Protein AF-A0A7J2NLD6-F1 (afdb_monomer)

Nearest PDB structures (foldseek):
  7pub-assembly1_CI  TM=1.940E-01  e=3.663E+00  Trypanosoma brucei brucei

Sequence (187 aa):
MKKDMKFKFEDDEINGGPITCLGLEFENDEARHAHFIEELRKKLQDPEFRKIEGFPIGSLDAILNLSDPPYYTACPNPWIADFIAEWEAQKPEQPEGYHYHREPFATDVSEGKNDPIYNAHSYHTKVPHKAIMRYILHYTEPGDIVFDGFCGTGMTGVAAQMCGDRKTVESLGYRVESDGTILQEEI

Secondary structure (DSSP, 8-state):
-----------S----S-EEETTEEESSHHHHHHHHHHHHHHHTT-TTGGGSTT--SS-HHHHHHH-BTTTB-SSS-TTHHHHHHHHHHHSPPPPTT---------S-----S--HHHHTS--TTPPPHHHHHHHHHHH--TTPPP--TT-TTTHHHHHHHHTT-HHHHHHTT-EE-TTS-EEPP--

Mean predicted aligned error: 7.3 Å

Foldseek 3Di:
DPDLPDPDDPDPPQPCDWDADLNDIDSGLVRVQVVQLVVLLVCVVDPVSCPPPPADPDDSVVQSSPARPQVGTPGPRPCPVSVVVVLVVVDPDDPPPDDDDADPPPDDQDDDCPDPVSVVDDDPPDDALLSLLVVCVGRHDPSDDDDDPPCPVVSNVVNVVLNQPPVSLVVSVWDADPVRDTHDDPD

Solvent-accessible surface area (backbone atoms only — not comparable to full-atom values): 12144 Å² total; per-residue (Å²): 132,88,76,81,81,72,84,74,72,81,75,75,73,75,61,78,44,70,43,75,56,97,92,41,81,28,67,18,64,69,56,43,37,55,50,35,47,51,53,48,53,56,51,70,68,40,69,71,67,63,65,46,87,84,50,62,96,68,55,72,67,57,37,55,76,64,32,53,38,75,87,36,52,61,44,80,56,91,45,56,67,57,54,50,52,55,40,62,69,65,34,74,87,70,63,91,88,70,71,95,82,72,78,81,87,84,70,90,81,84,72,74,82,77,46,69,78,55,60,73,56,90,57,98,85,70,64,48,32,74,53,50,29,58,52,49,70,62,78,49,59,88,61,64,87,85,88,66,96,77,46,86,88,43,35,63,60,53,14,59,58,44,67,73,34,65,70,60,42,41,72,74,65,35,47,66,49,96,88,65,54,74,43,77,69,87,128

Structure (mmCIF, N/CA/C/O backbone):
data_AF-A0A7J2NLD6-F1
#
_entry.id   AF-A0A7J2NLD6-F1
#
loop_
_atom_site.group_PDB
_atom_site.id
_atom_site.type_symbol
_atom_site.label_atom_id
_atom_site.label_alt_id
_atom_site.label_comp_id
_atom_site.label_asym_id
_atom_site.label_entity_id
_atom_site.label_seq_id
_atom_site.pdbx_PDB_ins_code
_atom_site.Ca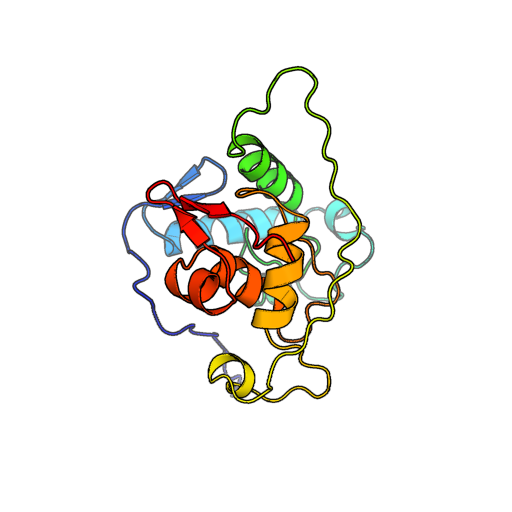rtn_x
_atom_site.Cartn_y
_atom_site.Cartn_z
_atom_site.occupancy
_atom_site.B_iso_or_equiv
_atom_site.auth_seq_id
_atom_site.auth_comp_id
_atom_site.auth_asym_id
_atom_site.auth_atom_id
_atom_site.pdbx_PDB_model_num
ATOM 1 N N . MET A 1 1 ? -1.497 -24.453 -26.542 1.00 34.47 1 MET A N 1
ATOM 2 C CA . MET A 1 1 ? -2.212 -23.159 -26.546 1.00 34.47 1 MET A CA 1
ATOM 3 C C . MET A 1 1 ? -1.770 -22.414 -25.297 1.00 34.47 1 MET A C 1
ATOM 5 O O . MET A 1 1 ? -2.097 -22.870 -24.209 1.00 34.47 1 MET A O 1
ATOM 9 N N . LYS A 1 2 ? -0.923 -21.383 -25.419 1.00 29.42 2 LYS A N 1
ATOM 10 C CA . LYS A 1 2 ? -0.575 -20.536 -24.269 1.00 29.42 2 LYS A CA 1
ATOM 11 C C . LYS A 1 2 ? -1.837 -19.747 -23.928 1.00 29.42 2 LYS A C 1
ATOM 13 O O . LYS A 1 2 ? -2.345 -19.024 -24.775 1.00 29.42 2 LYS A O 1
ATOM 18 N N . LYS A 1 3 ? -2.413 -20.008 -22.758 1.00 27.95 3 LYS A N 1
ATOM 19 C CA . LYS A 1 3 ? -3.523 -19.219 -22.235 1.00 27.95 3 LYS A CA 1
ATOM 20 C C . LYS A 1 3 ? -2.864 -17.963 -21.675 1.00 27.95 3 LYS A C 1
ATOM 22 O O . LYS A 1 3 ? -2.194 -18.057 -20.650 1.00 27.95 3 LYS A O 1
ATOM 27 N N . ASP A 1 4 ? -2.962 -16.848 -22.390 1.00 29.58 4 ASP A N 1
ATOM 28 C CA . ASP A 1 4 ? -2.598 -15.545 -21.839 1.00 29.58 4 ASP A CA 1
ATOM 29 C C . ASP A 1 4 ? -3.524 -15.302 -20.648 1.00 29.58 4 ASP A C 1
ATOM 31 O O . ASP A 1 4 ? -4.716 -15.032 -20.802 1.00 29.58 4 ASP A O 1
ATOM 35 N N . MET A 1 5 ? -2.999 -15.521 -19.445 1.00 27.47 5 MET A N 1
ATOM 36 C CA . MET A 1 5 ? -3.716 -15.287 -18.203 1.00 27.47 5 MET A CA 1
ATOM 37 C C . MET A 1 5 ? -3.675 -13.786 -17.937 1.00 27.47 5 MET A C 1
ATOM 39 O O . MET A 1 5 ? -2.883 -13.302 -17.140 1.00 27.47 5 MET A O 1
ATOM 43 N N . LYS A 1 6 ? -4.501 -13.038 -18.673 1.00 30.56 6 LYS A N 1
ATOM 44 C CA . LYS A 1 6 ? -4.849 -11.673 -18.290 1.00 30.56 6 LYS A CA 1
ATOM 45 C C . LYS A 1 6 ? -5.737 -11.786 -17.059 1.00 30.56 6 LYS A C 1
ATOM 47 O O . LYS A 1 6 ? -6.873 -12.247 -17.170 1.00 30.56 6 LYS A O 1
ATOM 52 N N . PHE A 1 7 ? -5.208 -11.422 -15.897 1.00 28.86 7 PHE A N 1
ATOM 53 C CA . PHE A 1 7 ? -6.041 -11.121 -14.742 1.00 28.86 7 PHE A CA 1
ATOM 54 C C . PHE A 1 7 ? -6.888 -9.907 -15.126 1.00 28.86 7 PHE A C 1
ATOM 56 O O . PHE A 1 7 ? -6.385 -8.795 -15.217 1.00 28.86 7 PHE A O 1
ATOM 63 N N . LYS A 1 8 ? -8.153 -10.150 -15.468 1.00 25.47 8 LYS A N 1
ATOM 64 C CA . LYS A 1 8 ? -9.171 -9.108 -15.463 1.00 25.47 8 LYS A CA 1
ATOM 65 C C . LYS A 1 8 ? -9.724 -9.096 -14.050 1.00 25.47 8 LYS A C 1
ATOM 67 O O . LYS A 1 8 ? -10.427 -10.034 -13.677 1.00 25.47 8 LYS A O 1
ATOM 72 N N . PHE A 1 9 ? -9.331 -8.106 -13.260 1.00 36.66 9 PHE A N 1
ATOM 73 C CA . PHE A 1 9 ? -10.130 -7.729 -12.103 1.00 36.66 9 PHE A CA 1
ATOM 74 C C . PHE A 1 9 ? -11.500 -7.313 -12.653 1.00 36.66 9 PHE A C 1
ATOM 76 O O . PHE A 1 9 ? -11.556 -6.683 -13.709 1.00 36.66 9 PHE A O 1
ATOM 83 N N . GLU A 1 10 ? -12.589 -7.800 -12.056 1.00 33.97 10 GLU A N 1
ATOM 84 C CA . GLU A 1 10 ? -13.928 -7.364 -12.456 1.00 33.97 10 GLU A CA 1
ATOM 85 C C . GLU A 1 10 ? -13.975 -5.839 -12.338 1.00 33.97 10 GLU A C 1
ATOM 87 O O . GLU A 1 10 ? -13.570 -5.289 -11.317 1.00 33.97 10 GLU A O 1
ATOM 92 N N . ASP A 1 11 ? -14.370 -5.196 -13.437 1.00 37.19 11 ASP A N 1
ATOM 93 C CA . ASP A 1 11 ? -14.417 -3.751 -13.614 1.00 37.19 11 ASP A CA 1
ATOM 94 C C . ASP A 1 11 ? -15.372 -3.123 -12.578 1.00 37.19 11 ASP A C 1
ATOM 96 O O . ASP A 1 11 ? -16.558 -2.931 -12.850 1.00 37.19 11 ASP A O 1
ATOM 100 N N . ASP A 1 12 ? -14.866 -2.768 -11.396 1.00 38.78 12 ASP A N 1
ATOM 101 C CA . ASP A 1 12 ? -15.351 -1.574 -10.705 1.00 38.78 12 ASP A CA 1
ATOM 102 C C . ASP A 1 12 ? -14.963 -0.421 -11.626 1.00 38.78 12 ASP A C 1
ATOM 104 O O . ASP A 1 12 ? -13.789 -0.067 -11.652 1.00 38.78 12 ASP A O 1
ATOM 108 N N . GLU A 1 13 ? -15.904 0.028 -12.472 1.00 40.88 13 GLU A N 1
ATOM 109 C CA . GLU A 1 13 ? -15.781 1.126 -13.444 1.00 40.88 13 GLU A CA 1
ATOM 110 C C . GLU A 1 13 ? -14.363 1.710 -13.498 1.00 40.88 13 GLU A C 1
ATOM 112 O O . GLU A 1 13 ? -14.048 2.652 -12.763 1.00 40.88 13 GLU A O 1
ATOM 117 N N . ILE A 1 14 ? -13.488 1.149 -14.351 1.00 50.47 14 ILE A N 1
ATOM 118 C CA . ILE A 1 14 ? -12.279 1.867 -14.758 1.00 50.47 14 ILE A CA 1
ATOM 119 C C . ILE A 1 14 ? -12.827 3.138 -15.384 1.00 50.47 14 ILE A C 1
ATOM 121 O O . ILE A 1 14 ? -13.329 3.129 -16.510 1.00 50.47 14 ILE A O 1
ATOM 125 N N . ASN A 1 15 ? -12.850 4.206 -14.594 1.00 52.91 15 ASN A N 1
ATOM 126 C CA . ASN A 1 15 ? -13.250 5.514 -15.040 1.00 52.91 15 ASN A CA 1
ATOM 127 C C . ASN A 1 15 ? -12.344 5.809 -16.230 1.00 52.91 15 ASN A C 1
ATOM 129 O O . ASN A 1 15 ? -11.178 6.139 -16.048 1.00 52.91 15 ASN A 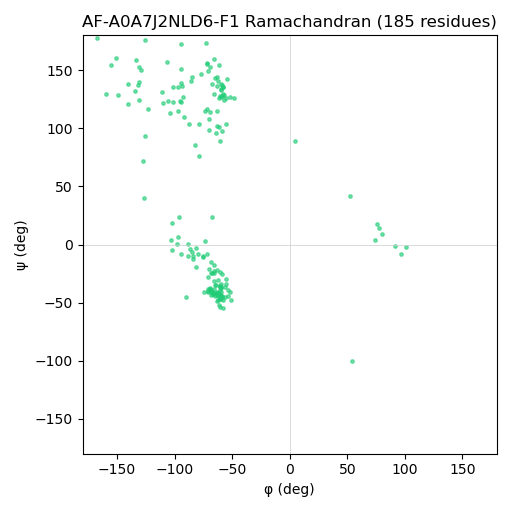O 1
ATOM 133 N N . GLY A 1 16 ? -12.866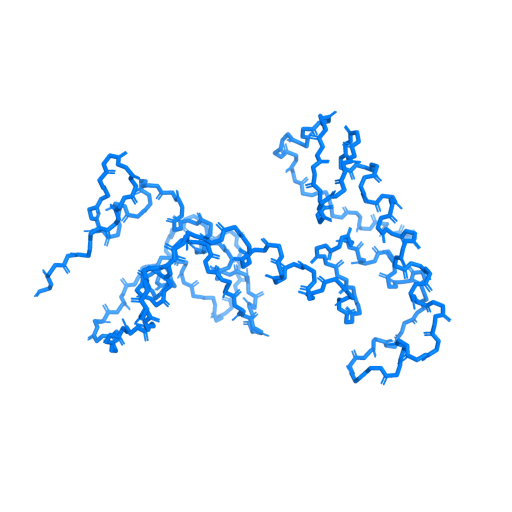 5.700 -17.455 1.00 66.19 16 GLY A N 1
ATOM 134 C CA . GLY A 1 16 ? -12.180 6.128 -18.679 1.00 66.19 16 GLY A CA 1
ATOM 135 C C . GLY A 1 16 ? -12.011 7.650 -18.742 1.00 66.19 16 GLY A C 1
ATOM 136 O O . GLY A 1 16 ? -11.973 8.228 -19.824 1.00 66.19 16 GLY A O 1
ATOM 137 N N . GLY A 1 17 ? -12.025 8.300 -17.581 1.00 84.62 17 GLY A N 1
ATOM 138 C CA . GLY A 1 17 ? -11.769 9.702 -17.383 1.00 84.62 17 GLY A CA 1
ATOM 139 C C . GLY A 1 17 ? -10.306 9.938 -17.019 1.00 84.62 17 GLY A C 1
ATOM 140 O O . GLY A 1 17 ? -9.547 8.995 -16.784 1.00 84.62 17 GLY A O 1
ATOM 141 N N . PRO A 1 18 ? -9.920 11.216 -16.963 1.00 94.00 18 PRO A N 1
ATOM 142 C CA . PRO A 1 18 ? -8.552 11.602 -16.694 1.00 94.00 18 PRO A CA 1
ATOM 143 C C . PRO A 1 18 ? -8.113 11.142 -15.306 1.00 94.00 18 PRO A C 1
ATOM 145 O O . PRO A 1 18 ? -8.876 11.227 -14.341 1.00 94.00 18 PRO A O 1
ATOM 148 N N . ILE A 1 19 ? -6.866 10.693 -15.214 1.00 94.56 19 ILE A N 1
ATOM 149 C CA . ILE A 1 19 ? -6.251 10.262 -13.960 1.00 94.56 19 ILE A CA 1
ATOM 150 C C . ILE A 1 19 ? -4.906 10.948 -13.754 1.00 94.56 19 ILE A C 1
ATOM 152 O O . ILE A 1 19 ? -4.185 11.234 -14.711 1.00 94.56 19 ILE A O 1
ATOM 156 N N . THR A 1 20 ? -4.550 11.158 -12.492 1.00 93.81 20 THR A N 1
ATOM 157 C CA . THR A 1 20 ? -3.235 11.658 -12.090 1.00 93.81 20 THR A CA 1
ATOM 158 C C . THR A 1 20 ? -2.477 10.540 -11.385 1.00 93.81 20 THR A C 1
ATOM 160 O O . THR A 1 20 ? -3.021 9.881 -10.503 1.00 93.81 20 THR A O 1
ATOM 163 N N . CYS A 1 21 ? -1.225 10.307 -11.774 1.00 93.94 21 CYS A N 1
ATOM 164 C CA . CYS A 1 21 ? -0.364 9.292 -11.173 1.00 93.94 21 CYS A CA 1
ATOM 165 C C . CYS A 1 21 ? 1.060 9.841 -11.043 1.00 93.94 21 CYS A C 1
ATOM 167 O O . CYS A 1 21 ? 1.652 10.225 -12.054 1.00 93.94 21 CYS A O 1
ATOM 169 N N . LEU A 1 22 ? 1.599 9.896 -9.817 1.00 92.50 22 LEU A N 1
ATOM 170 C CA . LEU A 1 22 ? 2.929 10.450 -9.522 1.00 92.50 22 LEU A CA 1
ATOM 171 C C . LEU A 1 22 ? 3.116 11.871 -10.099 1.00 92.50 22 LEU A C 1
ATOM 173 O O . LEU A 1 22 ? 4.146 12.193 -10.692 1.00 92.50 22 LEU A O 1
ATOM 177 N N . GLY A 1 23 ? 2.081 12.715 -9.987 1.00 91.75 23 GLY A N 1
ATOM 178 C CA . GLY A 1 23 ? 2.071 14.091 -10.506 1.00 91.75 23 GLY A CA 1
ATOM 179 C C . GLY A 1 23 ? 1.941 14.240 -1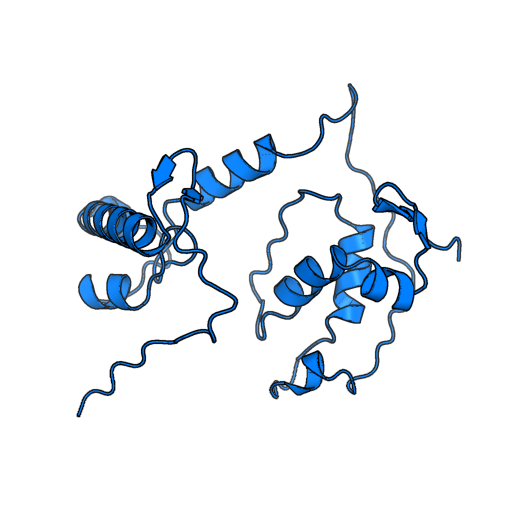2.031 1.00 91.75 23 GLY A C 1
ATOM 180 O O . GLY A 1 23 ? 1.994 15.363 -12.532 1.00 91.75 23 GLY A O 1
ATOM 181 N N . LEU A 1 24 ? 1.763 13.144 -12.776 1.00 94.75 24 LEU A N 1
ATOM 182 C CA . LEU A 1 24 ? 1.526 13.151 -14.222 1.00 94.75 24 LEU A CA 1
ATOM 183 C C . LEU A 1 24 ? 0.041 12.941 -14.528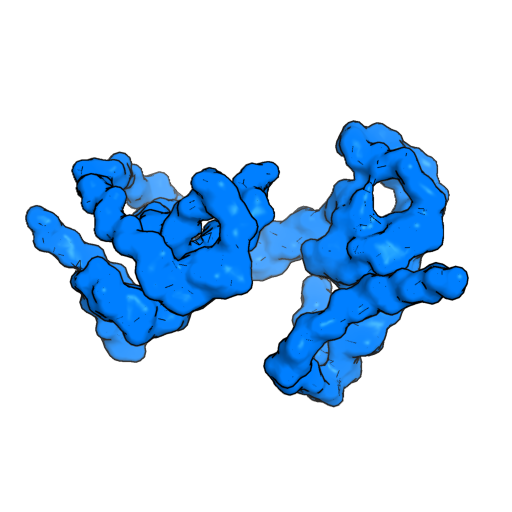 1.00 94.75 24 LEU A C 1
ATOM 185 O O . LEU A 1 24 ? -0.588 12.059 -13.949 1.00 94.75 24 LEU A O 1
ATOM 189 N N . GLU A 1 25 ? -0.504 13.722 -15.457 1.00 96.75 25 GLU A N 1
ATOM 190 C CA . GLU A 1 25 ? -1.891 13.598 -15.919 1.00 96.75 25 GLU A CA 1
ATOM 191 C C . GLU A 1 25 ? -1.979 12.708 -17.166 1.00 96.75 25 GLU A C 1
ATOM 193 O O . GLU A 1 25 ? -1.192 12.844 -18.107 1.00 96.75 25 GLU A O 1
ATOM 198 N N . PHE A 1 26 ? -2.970 11.820 -17.190 1.00 96.75 26 PHE A N 1
ATOM 199 C CA . PHE A 1 26 ? -3.256 10.901 -18.289 1.00 96.75 26 PHE A CA 1
ATOM 200 C C . PHE A 1 26 ? -4.734 10.956 -18.661 1.00 96.75 26 PHE A C 1
ATOM 202 O O . PHE A 1 26 ? -5.585 11.226 -17.819 1.00 96.75 26 PHE A O 1
ATOM 209 N N . GLU A 1 27 ? -5.050 10.652 -19.920 1.00 96.00 27 GLU A N 1
ATOM 210 C CA . GLU A 1 27 ? -6.435 10.623 -20.410 1.00 96.00 27 GLU A CA 1
ATOM 211 C C . GLU A 1 27 ? -7.280 9.519 -19.752 1.00 96.00 27 GLU A C 1
ATOM 213 O O . GLU A 1 27 ? -8.488 9.690 -19.614 1.00 96.00 27 GLU A O 1
ATOM 218 N N . ASN A 1 28 ? -6.651 8.396 -19.389 1.00 94.31 28 ASN A N 1
ATOM 219 C CA . ASN A 1 28 ? -7.253 7.213 -18.769 1.00 94.31 28 ASN A CA 1
ATOM 220 C C . ASN A 1 28 ? -6.162 6.274 -18.216 1.00 94.31 28 ASN A C 1
ATOM 222 O O . ASN A 1 28 ? -4.958 6.522 -18.376 1.00 94.31 28 ASN A O 1
ATOM 226 N N . ASP A 1 29 ? -6.592 5.179 -17.583 1.00 91.50 29 ASP A N 1
ATOM 227 C CA . ASP A 1 29 ? -5.692 4.169 -17.024 1.00 91.50 29 ASP A CA 1
ATOM 228 C C . ASP A 1 29 ? -4.860 3.448 -18.088 1.00 91.50 29 ASP A C 1
ATOM 230 O O . ASP A 1 29 ? -3.678 3.187 -17.868 1.00 91.50 29 ASP A O 1
ATOM 234 N N . GLU A 1 30 ? -5.406 3.209 -19.283 1.00 94.38 30 GLU A N 1
ATOM 235 C CA . GLU A 1 30 ? -4.651 2.579 -20.365 1.00 94.38 30 GLU A CA 1
ATOM 236 C C . GLU A 1 30 ? -3.463 3.439 -20.817 1.00 94.38 30 GLU A C 1
ATOM 238 O O . GLU A 1 30 ? -2.373 2.910 -21.061 1.00 94.38 30 GLU A O 1
ATOM 243 N N . ALA A 1 31 ? -3.650 4.760 -20.909 1.00 96.19 31 ALA A N 1
ATOM 244 C CA . ALA A 1 31 ? -2.601 5.713 -21.258 1.00 96.19 31 ALA A CA 1
ATOM 245 C C . ALA A 1 31 ? -1.520 5.789 -20.170 1.00 96.19 31 ALA A C 1
ATOM 247 O O . ALA A 1 31 ? -0.326 5.756 -20.490 1.00 96.19 31 ALA A O 1
ATOM 248 N N . ARG A 1 32 ? -1.923 5.815 -18.891 1.00 96.25 32 ARG A N 1
ATOM 249 C CA . ARG A 1 32 ? -1.005 5.709 -17.744 1.00 96.25 32 ARG A CA 1
ATOM 250 C C . ARG A 1 32 ? -0.202 4.414 -17.817 1.00 96.25 32 ARG A C 1
ATOM 252 O O . ARG A 1 32 ? 1.027 4.449 -17.802 1.00 96.25 32 ARG A O 1
ATOM 259 N N . HIS A 1 33 ? -0.873 3.272 -17.929 1.00 95.12 33 HIS A N 1
ATOM 260 C CA . HIS A 1 33 ? -0.224 1.966 -17.964 1.00 95.12 33 HIS A CA 1
ATOM 261 C C . HIS A 1 33 ? 0.765 1.858 -19.136 1.00 95.12 33 HIS A C 1
ATOM 263 O O . HIS A 1 33 ? 1.909 1.443 -18.947 1.00 95.12 33 HIS A O 1
ATOM 269 N N . ALA A 1 34 ? 0.380 2.301 -20.339 1.00 96.81 34 ALA A N 1
ATOM 270 C CA . ALA A 1 34 ? 1.268 2.312 -21.502 1.00 96.81 34 ALA A CA 1
ATOM 271 C C . ALA A 1 34 ? 2.527 3.170 -21.276 1.00 96.81 34 ALA A C 1
ATOM 273 O O . ALA A 1 34 ? 3.627 2.749 -21.642 1.00 96.81 34 ALA A O 1
ATOM 274 N N . HIS A 1 35 ? 2.379 4.339 -20.644 1.00 97.62 35 HIS A N 1
ATOM 275 C CA . HIS A 1 35 ? 3.501 5.205 -20.283 1.00 97.62 35 HIS A CA 1
ATOM 276 C C . HIS A 1 35 ? 4.472 4.503 -19.323 1.00 97.62 35 HIS A C 1
ATOM 278 O O . HIS A 1 35 ? 5.664 4.386 -19.619 1.00 97.62 35 HIS A O 1
ATOM 284 N N . PHE A 1 36 ? 3.971 3.981 -18.201 1.00 97.75 36 PHE A N 1
ATOM 285 C CA . PHE A 1 36 ? 4.819 3.371 -17.176 1.00 97.75 36 PHE A CA 1
ATOM 286 C C . PHE A 1 36 ? 5.429 2.031 -17.604 1.00 97.75 36 PHE A C 1
ATOM 288 O O . PHE A 1 36 ? 6.536 1.703 -17.174 1.00 97.75 36 PHE A O 1
ATOM 295 N N . ILE A 1 37 ? 4.777 1.275 -18.492 1.00 97.81 37 ILE A N 1
ATOM 296 C CA . ILE A 1 37 ? 5.374 0.083 -19.112 1.00 97.81 37 ILE A CA 1
ATOM 297 C C . ILE A 1 37 ? 6.592 0.454 -19.960 1.00 97.81 37 ILE A C 1
ATOM 299 O O . ILE A 1 37 ? 7.608 -0.245 -19.916 1.00 97.81 37 ILE A O 1
ATOM 303 N N . GLU A 1 38 ? 6.524 1.546 -20.721 1.00 97.94 38 GLU A N 1
ATOM 304 C CA . GLU A 1 38 ? 7.657 1.992 -21.531 1.00 97.94 38 GLU A CA 1
ATOM 305 C C . GLU A 1 38 ? 8.790 2.556 -20.662 1.00 97.94 38 GLU A C 1
ATOM 307 O O . GLU A 1 38 ? 9.962 2.253 -20.894 1.00 97.94 38 GLU A O 1
ATOM 312 N N . GLU A 1 39 ? 8.465 3.289 -19.596 1.00 97.81 39 GLU A N 1
ATOM 313 C CA . GLU A 1 39 ? 9.463 3.710 -18.608 1.00 97.81 39 GLU A CA 1
ATOM 314 C C . GLU A 1 39 ? 10.119 2.511 -17.903 1.00 97.81 39 GLU A C 1
ATOM 316 O O . GLU A 1 39 ? 11.346 2.471 -17.761 1.00 97.81 39 GLU A O 1
ATOM 321 N N . LEU A 1 40 ? 9.344 1.480 -17.540 1.00 97.44 40 LEU A N 1
ATOM 322 C CA . LEU A 1 40 ? 9.890 0.237 -16.991 1.00 97.44 40 LEU A CA 1
ATOM 323 C C . LEU A 1 40 ? 10.832 -0.428 -17.996 1.00 97.44 40 LEU A C 1
ATOM 325 O O . LEU A 1 40 ? 11.932 -0.836 -17.631 1.00 97.44 40 LEU A O 1
ATOM 329 N N . ARG A 1 41 ? 10.443 -0.501 -19.276 1.00 97.25 41 ARG A N 1
ATOM 330 C CA . ARG A 1 41 ? 11.277 -1.070 -20.345 1.00 97.25 41 ARG A CA 1
ATOM 331 C C . ARG A 1 41 ? 12.631 -0.370 -20.428 1.00 97.25 41 ARG A C 1
ATOM 333 O O . ARG A 1 41 ? 13.643 -1.065 -20.515 1.00 97.25 41 ARG A O 1
ATOM 340 N N . LYS A 1 42 ? 12.663 0.965 -20.373 1.00 96.62 42 LYS A N 1
ATOM 341 C CA . LYS A 1 42 ? 13.908 1.753 -20.374 1.00 96.62 42 LYS A CA 1
ATOM 342 C C . LYS A 1 42 ? 14.766 1.441 -19.151 1.00 96.62 42 LYS A C 1
ATOM 344 O O . LYS A 1 42 ? 15.943 1.128 -19.304 1.00 96.62 42 LYS A O 1
ATOM 349 N N . LYS A 1 43 ? 14.178 1.435 -17.949 1.00 95.31 43 LYS A N 1
ATOM 350 C CA . LYS A 1 43 ? 14.896 1.090 -16.707 1.00 95.31 43 LYS A CA 1
ATOM 351 C C . LYS A 1 43 ? 15.466 -0.331 -16.746 1.00 95.31 43 LYS A C 1
ATOM 353 O O . LYS A 1 43 ? 16.600 -0.553 -16.344 1.00 95.31 43 LYS A O 1
ATOM 358 N N . LEU A 1 44 ? 14.733 -1.291 -17.312 1.00 94.94 44 LEU A N 1
ATOM 359 C CA . LEU A 1 44 ? 15.189 -2.675 -17.474 1.00 94.94 44 LEU A CA 1
ATOM 360 C C . LEU A 1 44 ? 16.342 -2.844 -18.477 1.00 94.94 44 LEU A C 1
ATOM 362 O O . LEU A 1 44 ? 16.944 -3.923 -18.502 1.00 94.94 44 LEU A O 1
ATOM 366 N N . GLN A 1 45 ? 16.633 -1.853 -19.324 1.00 93.19 45 GLN A N 1
ATOM 367 C CA . GLN A 1 45 ? 17.803 -1.867 -20.212 1.00 93.19 45 GLN A CA 1
ATOM 368 C C . GLN A 1 45 ? 19.088 -1.441 -19.492 1.00 93.19 45 GLN A C 1
ATOM 370 O O . GLN A 1 45 ? 20.168 -1.789 -19.966 1.00 93.19 45 GLN A O 1
ATOM 375 N N . ASP A 1 46 ? 18.982 -0.749 -18.354 1.00 93.56 46 ASP A N 1
ATOM 376 C CA . ASP A 1 46 ? 20.125 -0.353 -17.535 1.00 93.56 46 ASP A CA 1
ATOM 377 C C . ASP A 1 46 ? 20.730 -1.579 -16.813 1.00 93.56 46 ASP A C 1
ATOM 379 O O . ASP A 1 46 ? 20.059 -2.213 -15.986 1.00 93.56 46 ASP A O 1
ATOM 383 N N . PRO A 1 47 ? 21.996 -1.948 -17.097 1.00 91.69 47 PRO A N 1
ATOM 384 C CA . PRO A 1 47 ? 22.662 -3.049 -16.413 1.00 91.69 47 PRO A CA 1
ATOM 385 C C . PRO A 1 47 ? 22.831 -2.824 -14.909 1.00 91.69 47 PRO A C 1
ATOM 387 O O . PRO A 1 47 ? 22.830 -3.808 -14.172 1.00 91.69 47 PRO A O 1
ATOM 390 N N . GLU A 1 48 ? 22.973 -1.579 -14.440 1.00 93.44 48 GLU A N 1
ATOM 391 C CA . GLU A 1 48 ? 23.116 -1.288 -13.007 1.00 93.44 48 GLU A CA 1
ATOM 392 C C . GLU A 1 48 ? 21.810 -1.557 -12.259 1.00 93.44 48 GLU A C 1
ATOM 394 O O . GLU A 1 48 ? 21.830 -2.153 -11.183 1.00 93.44 48 GLU A O 1
ATOM 399 N N . PHE A 1 49 ? 20.663 -1.237 -12.866 1.00 91.94 49 PHE A N 1
ATOM 400 C CA . PHE A 1 49 ? 19.352 -1.543 -12.291 1.00 91.94 49 PHE A CA 1
ATOM 401 C C . PHE A 1 49 ? 19.157 -3.051 -12.061 1.00 91.94 49 PHE A C 1
ATOM 403 O O . PHE A 1 49 ? 18.573 -3.471 -11.064 1.00 91.94 49 PHE A O 1
ATOM 410 N N . ARG A 1 50 ? 19.722 -3.893 -12.936 1.00 91.12 50 ARG A N 1
ATOM 411 C CA . ARG A 1 50 ? 19.664 -5.360 -12.805 1.00 91.12 50 ARG A CA 1
ATOM 412 C C . ARG A 1 50 ? 20.592 -5.940 -11.736 1.00 91.12 50 ARG A C 1
ATOM 414 O O . ARG A 1 50 ? 20.486 -7.129 -11.445 1.00 91.12 50 ARG A O 1
ATOM 421 N N . LYS A 1 51 ? 21.510 -5.146 -11.175 1.00 92.88 51 LYS A N 1
ATOM 422 C CA . LYS A 1 51 ? 22.434 -5.595 -10.117 1.00 92.88 51 LYS A CA 1
ATOM 423 C C . LYS A 1 51 ? 21.841 -5.504 -8.713 1.00 92.88 51 LYS A C 1
ATOM 425 O O . LYS A 1 51 ? 22.488 -5.952 -7.770 1.00 92.88 51 LYS A O 1
ATOM 430 N N . ILE A 1 52 ? 20.651 -4.923 -8.566 1.00 92.00 52 ILE A N 1
ATOM 431 C CA . ILE A 1 52 ? 19.955 -4.842 -7.280 1.00 92.00 52 ILE A CA 1
ATOM 432 C C . ILE A 1 52 ? 19.735 -6.263 -6.737 1.00 92.00 52 ILE A C 1
ATOM 434 O O . ILE A 1 52 ? 19.358 -7.175 -7.472 1.00 92.00 52 ILE A O 1
ATOM 438 N N . GLU A 1 53 ? 19.988 -6.469 -5.446 1.00 90.06 53 GLU A N 1
ATOM 439 C CA . GLU A 1 53 ? 19.761 -7.765 -4.807 1.00 90.06 53 GLU A CA 1
ATOM 440 C C . GLU A 1 53 ? 18.283 -8.177 -4.912 1.00 90.06 53 GLU A C 1
ATOM 442 O O . GLU A 1 53 ? 17.377 -7.358 -4.765 1.00 90.06 53 GLU A O 1
ATOM 447 N N . GLY A 1 54 ? 18.032 -9.457 -5.200 1.00 84.50 54 GLY A N 1
ATOM 448 C CA . GLY A 1 54 ? 16.673 -9.970 -5.393 1.00 84.50 54 GLY A CA 1
ATOM 449 C C . GLY A 1 54 ? 16.075 -9.688 -6.775 1.00 84.50 54 GLY A C 1
ATOM 450 O O . GLY A 1 54 ? 14.892 -9.958 -6.984 1.00 84.50 54 GLY A O 1
ATOM 451 N N . PHE A 1 55 ? 16.860 -9.187 -7.738 1.00 93.94 55 PHE A N 1
ATOM 452 C CA . PHE A 1 55 ? 16.390 -9.043 -9.116 1.00 93.94 55 PHE A CA 1
ATOM 453 C C . PHE A 1 55 ? 15.985 -10.4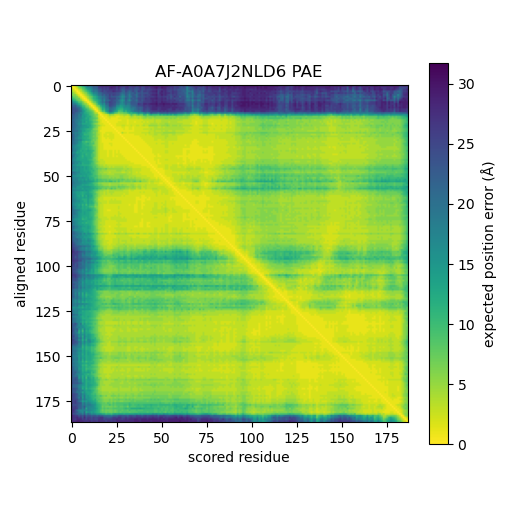06 -9.714 1.00 93.94 55 PHE A C 1
ATOM 455 O O . PHE A 1 55 ? 16.732 -11.383 -9.586 1.00 93.94 55 PHE A O 1
ATOM 462 N N . PRO A 1 56 ? 14.824 -10.511 -10.386 1.00 93.62 56 PRO A N 1
ATOM 463 C CA . PRO A 1 56 ? 14.340 -11.778 -10.924 1.00 93.62 56 PRO A CA 1
ATOM 464 C C . PRO A 1 56 ? 15.247 -12.334 -12.030 1.00 93.62 56 PRO A C 1
ATOM 466 O O . PRO A 1 56 ? 15.726 -11.610 -12.905 1.00 93.62 56 PRO A O 1
ATOM 469 N N . ILE A 1 57 ? 15.390 -13.662 -12.064 1.00 90.56 57 ILE A N 1
ATOM 470 C CA . ILE A 1 57 ? 15.988 -14.379 -13.197 1.00 90.56 57 ILE A CA 1
ATOM 471 C C . ILE A 1 57 ? 14.894 -14.571 -14.256 1.00 90.56 57 ILE A C 1
ATOM 473 O O . ILE A 1 57 ? 14.198 -15.585 -14.280 1.00 90.56 57 ILE A O 1
ATOM 477 N N . GLY A 1 58 ? 14.709 -13.572 -15.116 1.00 89.19 58 GLY A N 1
ATOM 478 C CA . GLY A 1 58 ? 13.666 -13.575 -16.142 1.00 89.19 58 GLY A CA 1
ATOM 479 C C . GLY A 1 58 ? 14.043 -12.764 -17.376 1.00 89.19 58 GLY A C 1
ATOM 480 O O . GLY A 1 58 ? 14.943 -11.925 -17.342 1.00 89.19 58 GLY A O 1
ATOM 481 N N . SER A 1 59 ? 13.359 -13.023 -18.494 1.00 93.50 59 SER A N 1
ATOM 482 C CA . SER A 1 59 ? 13.489 -12.167 -19.673 1.00 93.50 59 SER A CA 1
ATOM 483 C C . SER A 1 59 ? 12.807 -10.821 -19.429 1.00 93.50 59 SER A C 1
ATOM 485 O O . SER A 1 59 ? 11.865 -10.722 -18.642 1.00 93.50 59 SER A O 1
ATOM 487 N N . LEU A 1 60 ? 13.251 -9.792 -20.153 1.00 93.88 60 LEU A N 1
ATOM 488 C CA . LEU A 1 60 ? 12.630 -8.467 -20.111 1.00 93.88 60 LEU A CA 1
ATOM 489 C C . LEU A 1 60 ? 11.122 -8.547 -20.400 1.00 93.88 60 LEU A C 1
ATOM 491 O O . LEU A 1 60 ? 10.332 -7.986 -19.650 1.00 93.88 60 LEU A O 1
ATOM 495 N N . ASP A 1 61 ? 10.717 -9.315 -21.415 1.00 95.00 61 ASP A N 1
ATOM 496 C CA . ASP A 1 61 ? 9.299 -9.477 -21.757 1.00 95.00 61 ASP A CA 1
ATOM 497 C C . ASP A 1 61 ? 8.500 -10.179 -20.651 1.00 95.00 61 ASP A C 1
ATOM 499 O O . ASP A 1 61 ? 7.345 -9.837 -20.424 1.00 95.00 61 ASP A O 1
ATOM 503 N N . ALA A 1 62 ? 9.095 -11.140 -19.935 1.00 95.75 62 ALA A N 1
ATOM 504 C CA . ALA A 1 62 ? 8.425 -11.805 -18.818 1.00 95.75 62 ALA A CA 1
ATOM 505 C C . ALA A 1 62 ? 8.214 -10.854 -17.632 1.00 95.75 62 ALA A C 1
ATOM 507 O O . ALA A 1 62 ? 7.142 -10.872 -17.035 1.00 95.75 62 ALA A O 1
ATOM 508 N N . ILE A 1 63 ? 9.206 -10.008 -17.324 1.00 96.00 63 ILE A N 1
ATOM 509 C CA . ILE A 1 63 ? 9.086 -8.990 -16.271 1.00 96.00 63 ILE A CA 1
ATOM 510 C C . ILE A 1 63 ? 7.985 -7.993 -16.638 1.00 96.00 63 ILE A C 1
ATOM 512 O O . ILE A 1 63 ? 7.110 -7.735 -15.817 1.00 96.00 63 ILE A O 1
ATOM 516 N N . LEU A 1 64 ? 7.986 -7.474 -17.870 1.00 96.31 64 LEU A N 1
ATOM 517 C CA . LEU A 1 64 ? 6.972 -6.519 -18.326 1.00 96.31 64 LEU A CA 1
ATOM 518 C C . LEU A 1 64 ? 5.563 -7.123 -18.329 1.00 96.31 64 LEU A C 1
ATOM 520 O O . LEU A 1 64 ? 4.642 -6.487 -17.841 1.00 96.31 64 LEU A O 1
ATOM 524 N N . ASN A 1 65 ? 5.397 -8.356 -18.816 1.00 96.12 65 ASN A N 1
ATOM 525 C CA . ASN A 1 65 ? 4.087 -9.016 -18.882 1.00 96.12 65 ASN A CA 1
ATOM 526 C C . ASN A 1 65 ? 3.477 -9.324 -17.509 1.00 96.12 65 ASN A C 1
ATOM 528 O O . ASN A 1 65 ? 2.267 -9.512 -17.417 1.00 96.12 65 ASN A O 1
ATOM 532 N N . LEU A 1 66 ? 4.308 -9.455 -16.473 1.00 95.88 66 LEU A N 1
ATOM 533 C CA . LEU A 1 66 ? 3.860 -9.686 -15.103 1.00 95.88 66 LEU A CA 1
ATOM 534 C C . LEU A 1 66 ? 3.742 -8.389 -14.299 1.00 95.88 66 LEU A C 1
ATOM 536 O O . LEU A 1 66 ? 3.254 -8.451 -13.185 1.00 95.88 66 LEU A O 1
ATOM 540 N N . SER A 1 67 ? 4.196 -7.245 -14.811 1.00 95.69 67 SER A N 1
ATOM 541 C CA . SER A 1 67 ? 4.161 -5.974 -14.079 1.00 95.69 67 SER A CA 1
ATOM 542 C C . SER A 1 67 ? 2.911 -5.164 -14.430 1.00 95.69 67 SER A C 1
ATOM 544 O O . SER A 1 67 ? 2.429 -5.228 -15.555 1.00 95.69 67 SER A O 1
ATOM 546 N N . ASP A 1 68 ? 2.448 -4.358 -13.479 1.00 95.50 68 ASP A N 1
ATOM 547 C CA . ASP A 1 68 ? 1.475 -3.274 -13.657 1.00 95.50 68 ASP A CA 1
ATOM 548 C C . ASP A 1 68 ? 2.079 -1.987 -13.061 1.00 95.50 68 ASP A C 1
ATOM 550 O O . ASP A 1 68 ? 1.751 -1.572 -11.944 1.00 95.50 68 ASP A O 1
ATOM 554 N N . PRO A 1 69 ? 3.093 -1.409 -13.728 1.00 96.06 69 PRO A N 1
ATOM 555 C CA . PRO A 1 69 ? 3.788 -0.250 -13.207 1.00 96.06 69 PRO A CA 1
ATOM 556 C C . PRO A 1 69 ? 2.886 1.000 -13.261 1.00 96.06 69 PRO A C 1
ATOM 558 O O . PRO A 1 69 ? 2.063 1.131 -14.169 1.00 96.06 69 PRO A O 1
ATOM 561 N N . PRO A 1 70 ? 3.051 1.944 -12.319 1.00 95.50 70 PRO A N 1
ATOM 562 C CA . PRO A 1 70 ? 4.096 1.938 -11.303 1.00 95.50 70 PRO A CA 1
ATOM 563 C C . PRO A 1 70 ? 3.732 1.094 -10.069 1.00 95.50 70 PRO A C 1
ATOM 565 O O . PRO A 1 70 ? 4.614 0.784 -9.278 1.00 95.50 70 PRO A O 1
ATOM 568 N N . TYR A 1 71 ? 2.474 0.677 -9.907 1.00 92.62 71 TYR A N 1
ATOM 569 C CA . TYR A 1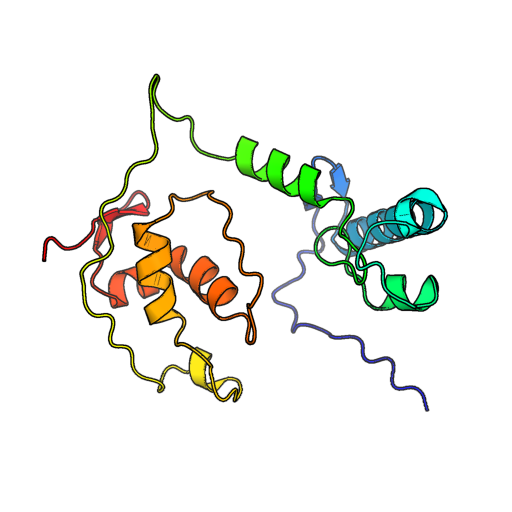 71 ? 1.956 0.080 -8.669 1.00 92.62 71 TYR A CA 1
ATOM 570 C C . TYR A 1 71 ? 2.552 -1.293 -8.334 1.00 92.62 71 TYR A C 1
ATOM 572 O O . TYR A 1 71 ? 2.876 -1.570 -7.178 1.00 92.62 71 TYR A O 1
ATOM 580 N N . TYR A 1 72 ? 2.746 -2.145 -9.339 1.00 93.44 72 TYR A N 1
ATOM 581 C CA . TYR A 1 72 ? 3.309 -3.480 -9.182 1.00 93.44 72 TYR A CA 1
ATOM 582 C C . TYR A 1 72 ? 4.377 -3.758 -10.235 1.00 93.44 72 TYR A C 1
ATOM 584 O O . TYR A 1 72 ? 4.167 -3.584 -11.433 1.00 93.44 72 TYR A O 1
ATOM 592 N N . THR A 1 73 ? 5.525 -4.267 -9.802 1.00 94.94 73 THR A N 1
ATOM 593 C CA . THR A 1 73 ? 6.574 -4.728 -10.710 1.00 94.94 73 THR A CA 1
ATOM 594 C C . THR A 1 73 ? 7.051 -6.112 -10.309 1.00 94.94 73 THR A C 1
ATOM 596 O O . THR A 1 73 ? 7.266 -6.396 -9.134 1.00 94.94 73 THR A O 1
ATOM 599 N N . ALA A 1 74 ? 7.300 -6.969 -11.298 1.00 95.50 74 ALA A N 1
ATOM 600 C CA . ALA A 1 74 ? 7.889 -8.293 -11.083 1.00 95.50 74 ALA A CA 1
ATOM 601 C C . ALA A 1 74 ? 9.400 -8.246 -10.748 1.00 95.50 74 ALA A C 1
ATOM 603 O O . ALA A 1 74 ? 10.042 -9.285 -10.611 1.00 95.50 74 ALA A O 1
ATOM 604 N N . CYS A 1 75 ? 9.973 -7.046 -10.639 1.00 94.62 7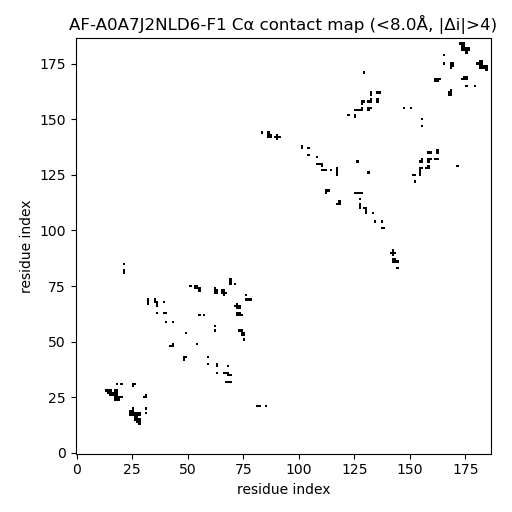5 CYS A N 1
ATOM 605 C CA . CYS A 1 75 ? 11.332 -6.736 -10.198 1.00 94.62 75 CYS A CA 1
ATOM 606 C C . CYS A 1 75 ? 11.281 -5.714 -9.042 1.00 94.62 75 CYS A C 1
ATOM 608 O O . CYS A 1 75 ? 10.188 -5.232 -8.737 1.00 94.62 75 CYS A O 1
ATOM 610 N N . PRO A 1 76 ? 12.414 -5.335 -8.412 1.00 94.31 76 PRO A N 1
ATOM 611 C CA . PRO A 1 76 ? 12.437 -4.205 -7.482 1.00 94.31 76 PRO A CA 1
ATOM 612 C C . PRO A 1 76 ? 11.744 -2.978 -8.089 1.00 94.31 76 PRO A C 1
ATOM 614 O O . PRO A 1 76 ? 12.057 -2.599 -9.220 1.00 94.31 76 PRO A O 1
ATOM 617 N N . ASN A 1 77 ? 10.770 -2.410 -7.373 1.00 94.50 77 ASN A N 1
ATOM 618 C CA . ASN A 1 77 ? 9.921 -1.344 -7.903 1.00 94.50 77 ASN A CA 1
ATOM 619 C C . ASN A 1 77 ? 10.703 -0.024 -7.977 1.00 94.50 77 ASN A C 1
ATOM 621 O O . ASN A 1 77 ? 11.082 0.509 -6.930 1.00 94.50 77 ASN A O 1
ATOM 625 N N . PRO A 1 78 ? 10.948 0.528 -9.180 1.00 94.94 78 PRO A N 1
ATOM 626 C CA . PRO A 1 78 ? 11.766 1.723 -9.319 1.00 94.94 78 PRO A CA 1
ATOM 627 C C . PRO A 1 78 ? 11.058 3.013 -8.891 1.00 94.94 78 PRO A C 1
ATOM 629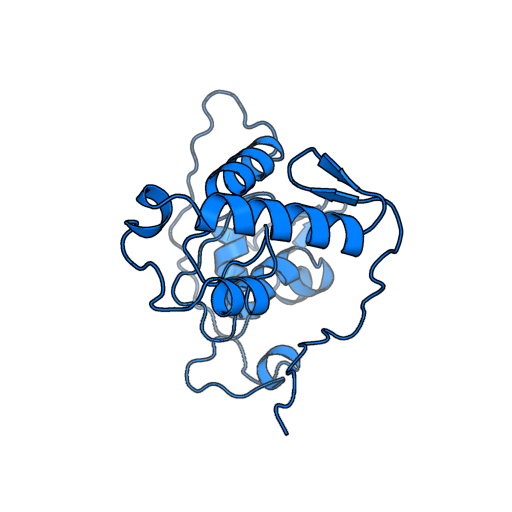 O O . PRO A 1 78 ? 11.733 4.032 -8.800 1.00 94.94 78 PRO A O 1
ATOM 632 N N . TRP A 1 79 ? 9.747 2.973 -8.639 1.00 96.44 79 TRP A N 1
ATOM 633 C CA . TRP A 1 79 ? 8.945 4.123 -8.209 1.00 96.44 79 TRP A CA 1
ATOM 634 C C . TRP A 1 79 ? 8.614 4.102 -6.719 1.00 96.44 79 TRP A C 1
ATOM 636 O O . TRP A 1 79 ? 7.892 4.970 -6.245 1.00 96.44 79 TRP A O 1
ATOM 646 N N . ILE A 1 80 ? 9.129 3.136 -5.946 1.00 92.94 80 ILE A N 1
ATOM 647 C CA . ILE A 1 80 ? 8.789 3.018 -4.518 1.00 92.94 80 ILE A CA 1
ATOM 648 C C . ILE A 1 80 ? 9.082 4.307 -3.735 1.00 92.94 80 ILE A C 1
ATOM 650 O O . ILE A 1 80 ? 8.305 4.692 -2.869 1.00 92.94 80 ILE A O 1
ATOM 654 N N . ALA A 1 81 ? 10.169 5.005 -4.075 1.00 94.62 81 ALA A N 1
ATOM 655 C CA . ALA A 1 81 ? 10.517 6.283 -3.464 1.00 94.62 81 ALA A CA 1
ATOM 656 C C . ALA A 1 81 ? 9.545 7.405 -3.863 1.00 94.62 81 ALA A C 1
ATOM 658 O O . ALA A 1 81 ? 9.208 8.232 -3.020 1.00 94.62 81 ALA A O 1
ATOM 659 N N . ASP A 1 82 ? 9.075 7.406 -5.113 1.00 95.06 82 ASP A N 1
ATOM 660 C CA . ASP A 1 82 ? 8.107 8.386 -5.614 1.00 95.06 82 ASP A CA 1
ATOM 661 C C . ASP A 1 82 ? 6.748 8.204 -4.924 1.00 95.06 82 ASP A C 1
ATOM 663 O O . ASP A 1 82 ? 6.163 9.180 -4.463 1.00 95.06 82 ASP A O 1
ATOM 667 N N . PHE A 1 83 ? 6.298 6.954 -4.749 1.00 90.88 83 PHE A N 1
ATOM 668 C CA . PHE A 1 83 ? 5.100 6.631 -3.966 1.00 90.88 83 PHE A CA 1
ATOM 669 C C . PHE A 1 83 ? 5.208 7.124 -2.526 1.00 90.88 83 PHE A C 1
ATOM 671 O O . PHE A 1 83 ? 4.294 7.763 -2.017 1.00 90.88 83 PHE A O 1
ATOM 678 N N . ILE A 1 84 ? 6.331 6.849 -1.859 1.00 93.25 84 ILE A N 1
ATOM 679 C CA . ILE A 1 84 ? 6.528 7.310 -0.483 1.00 93.25 84 ILE A CA 1
ATOM 680 C C . ILE A 1 84 ? 6.475 8.840 -0.436 1.00 93.25 84 ILE A C 1
ATOM 682 O O . ILE A 1 84 ? 5.759 9.394 0.389 1.00 93.25 84 ILE A O 1
ATOM 686 N N . ALA A 1 85 ? 7.176 9.529 -1.338 1.00 93.44 85 ALA A N 1
ATOM 687 C CA . ALA A 1 85 ? 7.193 10.988 -1.365 1.00 93.44 85 ALA A CA 1
ATOM 688 C C . ALA A 1 85 ? 5.804 11.597 -1.624 1.00 93.44 85 ALA A C 1
ATOM 690 O O . ALA A 1 85 ? 5.427 12.555 -0.950 1.00 93.44 85 ALA A O 1
ATOM 691 N N . GLU A 1 86 ? 5.038 11.045 -2.569 1.00 90.75 86 GLU A N 1
ATOM 692 C CA . GLU A 1 86 ? 3.688 11.521 -2.883 1.00 90.75 86 GLU A CA 1
ATOM 693 C C . GLU A 1 86 ? 2.726 11.324 -1.704 1.00 90.75 86 GLU A C 1
ATOM 695 O O . GLU A 1 86 ? 1.998 12.252 -1.359 1.00 90.75 86 GLU A O 1
ATOM 700 N N . TRP A 1 87 ? 2.745 10.161 -1.048 1.00 88.69 87 TRP A N 1
ATOM 701 C CA . TRP A 1 87 ? 1.861 9.902 0.092 1.00 88.69 87 TRP A CA 1
ATOM 702 C C . TRP A 1 87 ? 2.260 10.701 1.332 1.00 88.69 87 TRP A C 1
ATOM 704 O O . TRP A 1 87 ? 1.388 11.249 2.000 1.00 88.69 87 TRP A O 1
ATOM 714 N N . GLU A 1 88 ? 3.556 10.835 1.624 1.00 90.31 88 GLU A N 1
ATOM 715 C CA . GLU A 1 88 ? 4.023 11.689 2.724 1.00 90.31 88 GLU A CA 1
ATOM 716 C C . GLU A 1 88 ? 3.613 13.155 2.509 1.00 90.31 88 GLU A C 1
ATOM 718 O O . GLU A 1 88 ? 3.241 13.830 3.466 1.00 90.31 88 GLU A O 1
ATOM 723 N N . ALA A 1 89 ? 3.599 13.644 1.263 1.00 89.44 89 ALA A N 1
ATOM 724 C CA . ALA A 1 89 ? 3.138 14.997 0.942 1.00 89.44 89 ALA A CA 1
ATOM 725 C C . ALA A 1 89 ? 1.618 15.192 1.104 1.00 89.44 89 ALA A C 1
ATOM 727 O O . ALA A 1 89 ? 1.161 16.326 1.232 1.00 89.44 89 ALA A O 1
ATOM 728 N N . GLN A 1 90 ? 0.836 14.109 1.086 1.00 86.44 90 GLN A N 1
ATOM 729 C CA . GLN A 1 90 ? -0.616 14.139 1.298 1.00 86.44 90 GLN A CA 1
ATOM 730 C C . GLN A 1 90 ? -1.011 14.030 2.773 1.00 86.44 90 GLN A C 1
ATOM 732 O O . GLN A 1 90 ? -2.186 14.220 3.103 1.00 86.44 90 GLN A O 1
ATOM 737 N N . LYS A 1 91 ? -0.067 13.719 3.669 1.00 87.50 91 LYS A N 1
ATOM 738 C CA . LYS A 1 91 ? -0.367 13.633 5.097 1.00 87.50 91 LYS A CA 1
ATOM 739 C C . LYS A 1 91 ? -0.808 14.993 5.644 1.00 87.50 91 LYS A C 1
ATOM 741 O O . LYS A 1 91 ? -0.266 16.023 5.235 1.00 87.50 91 LYS A O 1
ATOM 746 N N . PRO A 1 92 ? -1.757 15.017 6.597 1.00 84.75 92 PRO A N 1
ATOM 747 C CA . PRO A 1 92 ? -2.118 16.243 7.293 1.00 84.75 92 PRO A CA 1
ATOM 748 C C . PRO A 1 92 ? -0.890 16.902 7.930 1.00 84.75 92 PRO A C 1
ATOM 750 O O . PRO A 1 92 ? -0.017 16.212 8.465 1.00 84.75 92 PRO A O 1
ATOM 753 N N . GLU A 1 93 ? -0.842 18.237 7.909 1.00 85.50 93 GLU A N 1
ATOM 754 C CA . GLU A 1 93 ? 0.194 18.977 8.628 1.00 85.50 93 GLU A CA 1
ATOM 755 C C . GLU A 1 93 ? 0.156 18.607 10.113 1.00 85.50 93 GLU A C 1
ATOM 757 O O . GLU A 1 93 ? -0.871 18.721 10.786 1.00 85.50 93 GLU A O 1
ATOM 762 N N . GLN A 1 94 ? 1.301 18.160 10.618 1.00 84.94 94 GLN A N 1
ATOM 763 C CA . GLN A 1 94 ? 1.469 17.849 12.026 1.00 84.94 94 GLN A CA 1
ATOM 764 C C . GLN A 1 94 ? 1.828 19.126 12.799 1.00 84.94 94 GLN A C 1
ATOM 766 O O . GLN A 1 94 ? 2.560 19.974 12.276 1.00 84.94 94 GLN A O 1
ATOM 771 N N . PRO A 1 95 ? 1.353 19.289 14.046 1.00 88.88 95 PRO A N 1
ATOM 772 C CA . PRO A 1 95 ? 1.700 20.445 14.861 1.00 88.88 95 PRO A CA 1
ATOM 773 C C . PRO A 1 95 ? 3.210 20.512 15.129 1.00 88.88 95 PRO A C 1
ATOM 775 O O . PRO A 1 95 ? 3.913 19.498 15.138 1.00 88.88 95 PRO A O 1
ATOM 778 N N . GLU A 1 96 ? 3.721 21.719 15.380 1.00 91.44 96 GLU A N 1
ATOM 779 C CA . GLU A 1 96 ? 5.136 21.914 15.704 1.00 91.44 96 GLU A CA 1
ATOM 780 C C . GLU A 1 96 ? 5.532 21.074 16.932 1.00 91.44 96 GLU A C 1
ATOM 782 O O . GLU A 1 96 ? 4.868 21.105 17.968 1.00 91.44 96 GLU A O 1
ATOM 787 N N . GLY A 1 97 ? 6.614 20.300 16.806 1.00 89.38 97 GLY A N 1
ATOM 788 C CA . GLY A 1 97 ? 7.063 19.383 17.857 1.00 89.38 97 GLY A CA 1
ATOM 789 C C . GLY A 1 97 ? 6.261 18.081 17.959 1.00 89.38 97 GLY A C 1
ATOM 790 O O . GLY A 1 97 ? 6.387 17.379 18.962 1.00 89.38 97 GLY A O 1
ATOM 791 N N . TYR A 1 98 ? 5.444 17.740 16.956 1.00 88.25 98 TYR A N 1
ATOM 792 C CA . TYR A 1 98 ? 4.781 16.441 16.902 1.00 88.25 98 TYR A CA 1
ATOM 793 C C . TYR A 1 98 ? 5.796 15.293 16.913 1.00 88.25 98 TYR A C 1
ATOM 795 O O . TYR A 1 98 ? 6.725 15.230 16.104 1.00 88.25 98 TYR A O 1
ATOM 803 N N . HIS A 1 99 ? 5.566 14.348 17.818 1.00 87.94 99 HIS A N 1
ATOM 804 C CA . HIS A 1 99 ? 6.291 13.094 17.897 1.00 87.94 99 HIS A CA 1
ATOM 805 C C . HIS A 1 99 ? 5.272 11.966 17.993 1.00 87.94 99 HIS A C 1
ATOM 807 O O . HIS A 1 99 ? 4.433 11.964 18.895 1.00 87.94 99 HIS A O 1
ATOM 813 N N . TYR A 1 100 ? 5.353 11.008 17.070 1.00 88.56 100 TYR A N 1
ATOM 814 C CA . TYR A 1 100 ? 4.487 9.836 17.098 1.00 88.56 100 TYR A CA 1
ATOM 815 C C . TYR A 1 100 ? 4.672 9.067 18.413 1.00 88.56 100 TYR A C 1
ATOM 817 O O . TYR A 1 100 ? 5.793 8.707 18.787 1.00 88.56 100 TYR A O 1
ATOM 825 N N . HIS A 1 101 ? 3.560 8.801 19.095 1.00 90.44 101 HIS A N 1
ATOM 826 C CA . HIS A 1 101 ? 3.521 8.011 20.315 1.00 90.44 101 HIS A CA 1
ATOM 827 C C . HIS A 1 101 ? 2.183 7.275 20.431 1.00 90.44 101 HIS A C 1
ATOM 829 O O . HIS A 1 101 ? 1.115 7.887 20.357 1.00 90.44 101 HIS A O 1
ATOM 835 N N . ARG A 1 102 ? 2.250 5.961 20.660 1.00 90.00 102 ARG A N 1
ATOM 836 C CA . ARG A 1 102 ? 1.111 5.084 20.949 1.00 90.00 102 ARG A CA 1
ATOM 837 C C . ARG A 1 102 ? 1.517 4.089 22.024 1.00 90.00 102 ARG A C 1
ATOM 839 O O . ARG A 1 102 ? 2.625 3.554 21.980 1.00 90.00 102 ARG A O 1
ATOM 846 N N . GLU A 1 103 ? 0.621 3.848 22.972 1.00 92.81 103 GLU A N 1
ATOM 847 C CA . GLU A 1 103 ? 0.816 2.796 23.967 1.00 92.81 103 GLU A CA 1
ATOM 848 C C . GLU A 1 103 ? 0.807 1.410 23.300 1.00 92.81 103 GLU A C 1
ATOM 850 O O . GLU A 1 103 ? 0.305 1.254 22.189 1.00 92.81 103 GLU A O 1
ATOM 855 N N . PRO A 1 104 ? 1.366 0.368 23.930 1.00 92.75 104 PRO A N 1
ATOM 856 C CA . PRO A 1 104 ? 1.189 -0.991 23.444 1.00 92.75 104 PRO A CA 1
ATOM 857 C C . PRO A 1 104 ? -0.295 -1.381 23.388 1.00 92.75 104 PRO A C 1
ATOM 859 O O . PRO A 1 104 ? -1.046 -1.153 24.337 1.00 92.75 104 PRO A O 1
ATOM 862 N N . PHE A 1 105 ? -0.706 -2.044 22.306 1.00 90.31 105 PHE A N 1
ATOM 863 C CA . PHE A 1 105 ? -2.054 -2.576 22.167 1.00 90.31 105 PHE A CA 1
ATOM 864 C C . PHE A 1 105 ? -2.231 -3.757 23.129 1.00 90.31 105 PHE A C 1
ATOM 866 O O . PHE A 1 105 ? -1.776 -4.869 22.859 1.00 90.31 105 PHE A O 1
ATOM 873 N N . ALA A 1 106 ? -2.849 -3.496 24.281 1.00 87.88 106 ALA A N 1
ATOM 874 C CA . ALA A 1 106 ? -2.945 -4.439 25.398 1.00 87.88 106 ALA A CA 1
ATOM 875 C C . ALA A 1 106 ? -4.270 -5.224 25.449 1.00 87.88 106 ALA A C 1
ATOM 877 O O . ALA A 1 106 ? -4.524 -5.948 26.411 1.00 87.88 106 ALA A O 1
ATOM 878 N N . THR A 1 107 ? -5.125 -5.079 24.438 1.00 85.06 107 THR A N 1
ATOM 879 C CA . THR A 1 107 ? -6.451 -5.706 24.390 1.00 85.06 107 THR A CA 1
ATOM 880 C C . THR A 1 107 ? -6.409 -7.025 23.633 1.00 85.06 107 THR A C 1
ATOM 882 O O . THR A 1 107 ? -5.797 -7.124 22.568 1.00 85.06 107 THR A O 1
ATOM 885 N N . ASP A 1 108 ? -7.122 -8.030 24.138 1.00 88.12 108 ASP A N 1
ATOM 886 C CA . ASP A 1 108 ? -7.325 -9.276 23.407 1.00 88.12 108 ASP A CA 1
ATOM 887 C C . ASP A 1 108 ? -8.159 -9.031 22.142 1.00 88.12 108 ASP A C 1
ATOM 889 O O . ASP A 1 108 ? -9.247 -8.453 22.187 1.00 88.12 108 ASP A O 1
ATOM 893 N N . VAL A 1 109 ? -7.670 -9.518 21.001 1.00 89.31 109 VAL A N 1
ATOM 894 C CA . VAL A 1 109 ? -8.396 -9.471 19.727 1.00 89.31 109 VAL A CA 1
ATOM 895 C C . VAL A 1 109 ? -8.951 -10.853 19.418 1.00 89.31 109 VAL A C 1
ATOM 897 O O . VAL A 1 109 ? -8.202 -11.791 19.143 1.00 89.31 109 VAL A O 1
ATOM 900 N N . SER A 1 110 ? -10.278 -10.978 19.429 1.00 89.56 110 SER A N 1
ATOM 901 C CA . SER A 1 110 ? -10.976 -12.205 19.044 1.00 89.56 110 SER A CA 1
ATOM 902 C C . SER A 1 110 ? -11.951 -11.916 17.914 1.00 89.56 110 SER A C 1
ATOM 904 O O . SER A 1 110 ? -12.896 -11.154 18.080 1.00 89.56 110 SER A O 1
ATOM 906 N N . GLU A 1 111 ? -11.717 -12.531 16.757 1.00 91.12 111 GLU A N 1
ATOM 907 C CA . GLU A 1 111 ? -12.553 -12.357 15.573 1.00 91.12 111 GLU A CA 1
ATOM 908 C C . GLU A 1 111 ? -12.903 -13.714 14.961 1.00 91.12 111 GLU A C 1
ATOM 910 O O . GLU A 1 111 ? -12.067 -14.618 14.839 1.00 91.12 111 GLU A O 1
ATOM 915 N N . GLY A 1 112 ? -14.166 -13.858 14.563 1.00 86.19 112 GLY A N 1
ATOM 916 C CA . GLY A 1 112 ? -14.665 -15.069 13.922 1.00 86.19 112 GLY A CA 1
ATOM 917 C C . GLY A 1 112 ? -14.152 -15.236 12.488 1.00 86.19 112 GLY A C 1
ATOM 918 O O . GLY A 1 112 ? -13.847 -14.276 11.786 1.00 86.19 112 GLY A O 1
ATOM 919 N N . LYS A 1 113 ? -14.134 -16.483 12.008 1.00 89.00 113 LYS A N 1
ATOM 920 C CA . LYS A 1 113 ? -13.740 -16.854 10.633 1.00 89.00 113 LYS A CA 1
ATOM 921 C C . LYS A 1 113 ? -14.935 -17.015 9.679 1.00 89.00 113 LYS A C 1
ATOM 923 O O . LYS A 1 113 ? -14.855 -17.727 8.687 1.00 89.00 113 LYS A O 1
ATOM 928 N N . ASN A 1 114 ? -16.057 -16.373 9.997 1.00 89.81 114 ASN A N 1
ATOM 929 C CA . ASN A 1 114 ? -17.325 -16.537 9.273 1.00 89.81 114 ASN A CA 1
ATOM 930 C C . ASN A 1 114 ? -17.629 -15.382 8.311 1.00 89.81 114 ASN A C 1
ATOM 932 O O . ASN A 1 114 ? -18.616 -15.438 7.583 1.00 89.81 114 ASN A O 1
ATOM 936 N N . ASP A 1 115 ? -16.795 -14.343 8.307 1.00 92.06 115 ASP A N 1
ATOM 937 C CA . ASP A 1 115 ? -16.998 -13.174 7.462 1.00 92.06 115 ASP A CA 1
ATOM 938 C C . ASP A 1 115 ? -16.927 -13.544 5.961 1.00 92.06 115 ASP A C 1
ATOM 940 O O . ASP A 1 115 ? -16.031 -14.309 5.577 1.00 92.06 115 ASP A O 1
ATOM 944 N N . PRO A 1 116 ? -17.831 -13.035 5.098 1.00 93.75 116 PRO A N 1
ATOM 945 C CA . PRO A 1 116 ? -17.803 -13.319 3.662 1.00 93.75 116 PRO A CA 1
ATOM 946 C C . PRO A 1 116 ? -16.449 -13.024 3.006 1.00 93.75 116 PRO A C 1
ATOM 948 O O . PRO A 1 116 ? -15.975 -13.827 2.204 1.00 93.75 116 PRO A O 1
ATOM 951 N N . ILE A 1 117 ? -15.780 -11.936 3.405 1.00 92.81 117 ILE A N 1
ATOM 952 C CA . ILE A 1 117 ? -14.458 -11.558 2.884 1.00 92.81 117 ILE A CA 1
ATOM 953 C C . ILE A 1 117 ? -13.403 -12.585 3.309 1.00 92.81 117 ILE A C 1
ATOM 955 O O . ILE A 1 117 ? -12.561 -13.004 2.513 1.00 92.81 117 ILE A O 1
ATOM 959 N N . TYR A 1 118 ? -13.460 -13.049 4.561 1.00 92.19 118 TYR A N 1
ATOM 960 C CA . TYR A 1 118 ? -12.556 -14.099 5.036 1.00 92.19 118 TYR A CA 1
ATOM 961 C C . TYR A 1 118 ? -12.722 -15.389 4.219 1.00 92.19 118 TYR A C 1
ATOM 963 O O . TYR A 1 118 ? -11.733 -16.009 3.814 1.00 92.19 118 TYR A O 1
ATOM 971 N N . ASN A 1 119 ? -13.974 -15.749 3.935 1.00 93.56 119 ASN A N 1
ATOM 972 C CA . ASN A 1 119 ? -14.355 -16.977 3.245 1.00 93.56 119 ASN A CA 1
ATOM 973 C C . ASN A 1 119 ? -14.200 -16.933 1.719 1.00 93.56 119 ASN A C 1
ATOM 975 O O . ASN A 1 119 ? -14.290 -17.985 1.090 1.00 93.56 119 ASN A O 1
ATOM 979 N N . ALA A 1 120 ? -13.905 -15.772 1.126 1.00 93.56 120 ALA A N 1
ATOM 980 C CA . ALA A 1 120 ? -13.757 -15.616 -0.324 1.00 93.56 120 ALA A CA 1
ATOM 981 C C . ALA A 1 120 ? -12.712 -16.569 -0.944 1.00 93.56 120 ALA A C 1
ATOM 983 O O . ALA A 1 120 ? -12.842 -16.980 -2.094 1.00 93.56 120 ALA A O 1
ATOM 984 N N . HIS A 1 121 ? -11.685 -16.958 -0.182 1.00 90.94 121 HIS A N 1
ATOM 985 C CA . HIS A 1 121 ? -10.731 -17.994 -0.584 1.00 90.94 121 HIS A CA 1
ATOM 986 C C . HIS A 1 121 ? -10.075 -18.655 0.633 1.00 90.94 121 HIS A C 1
ATOM 988 O O . HIS A 1 121 ? -9.949 -18.055 1.699 1.00 90.94 121 HIS A O 1
ATOM 994 N N . SER A 1 122 ? -9.612 -19.894 0.492 1.00 89.38 122 SER A N 1
ATOM 995 C CA . SER A 1 122 ? -8.945 -20.606 1.585 1.00 89.38 122 SER A CA 1
ATOM 996 C C . SER A 1 122 ? -7.455 -20.278 1.653 1.00 89.38 122 SER A C 1
ATOM 998 O O . SER A 1 122 ? -6.777 -20.196 0.632 1.00 89.38 122 SER A O 1
ATOM 1000 N N . TYR A 1 123 ? -6.929 -20.141 2.869 1.00 88.94 123 TYR A N 1
ATOM 1001 C CA . TYR A 1 123 ? -5.494 -20.134 3.143 1.00 88.94 123 TYR A CA 1
ATOM 1002 C C . TYR A 1 123 ? -5.272 -20.471 4.617 1.00 88.94 123 TYR A C 1
ATOM 1004 O O . TYR A 1 123 ? -5.918 -19.898 5.495 1.00 88.94 123 TYR A O 1
ATOM 1012 N N . HIS A 1 124 ? -4.392 -21.432 4.887 1.00 88.62 124 HIS A N 1
ATOM 1013 C CA . HIS A 1 124 ? -4.308 -22.090 6.194 1.00 88.62 124 HIS A CA 1
ATOM 1014 C C . HIS A 1 124 ? -3.986 -21.137 7.360 1.00 88.62 124 HIS A C 1
ATOM 1016 O O . HIS A 1 124 ? -4.544 -21.287 8.444 1.00 88.62 124 HIS A O 1
ATOM 1022 N N . THR A 1 125 ? -3.151 -20.124 7.125 1.00 91.31 125 THR A N 1
ATOM 1023 C CA . THR A 1 125 ? -2.763 -19.107 8.115 1.00 91.31 125 THR A CA 1
ATOM 1024 C C . THR A 1 125 ? -3.484 -17.770 7.920 1.00 91.31 125 THR A C 1
ATOM 1026 O O . THR A 1 125 ? -3.035 -16.755 8.442 1.00 91.31 125 THR A O 1
ATOM 1029 N N . LYS A 1 126 ? -4.613 -17.735 7.189 1.00 94.19 126 LYS A N 1
ATOM 1030 C CA . LYS A 1 126 ? -5.371 -16.493 6.968 1.00 94.19 126 LYS A CA 1
ATOM 1031 C C . LYS A 1 126 ? -5.861 -15.910 8.293 1.00 94.19 126 LYS A C 1
ATOM 1033 O O . LYS A 1 126 ? -6.577 -16.588 9.042 1.00 94.19 126 LYS A O 1
ATOM 1038 N N . VAL A 1 127 ? -5.561 -14.633 8.510 1.00 94.44 127 VAL A N 1
ATOM 1039 C CA . VAL A 1 127 ? -6.052 -13.822 9.631 1.00 94.44 127 VAL A CA 1
ATOM 1040 C C . VAL A 1 127 ? -7.277 -13.002 9.179 1.00 94.44 127 VAL A C 1
ATOM 1042 O O . VAL A 1 127 ? -7.258 -12.464 8.070 1.00 94.44 127 VAL A O 1
ATOM 1045 N N . PRO A 1 128 ? -8.369 -12.922 9.968 1.00 95.25 128 PRO A N 1
ATOM 1046 C CA . PRO A 1 128 ? -9.504 -12.042 9.671 1.00 95.25 128 PRO A CA 1
ATOM 1047 C C . PRO A 1 128 ? -9.094 -10.569 9.558 1.00 95.25 128 PRO A C 1
ATOM 1049 O O . PRO A 1 128 ? -8.378 -10.068 10.419 1.00 95.25 128 PRO A O 1
ATOM 1052 N N . HIS A 1 129 ? -9.586 -9.853 8.539 1.00 96.12 129 HIS A N 1
ATOM 1053 C CA . HIS A 1 129 ? -9.239 -8.437 8.326 1.00 96.12 129 HIS A CA 1
ATOM 1054 C C . HIS A 1 129 ? -9.652 -7.580 9.528 1.00 96.12 129 HIS A C 1
ATOM 1056 O O . HIS A 1 129 ? -8.883 -6.729 9.950 1.00 96.12 129 HIS A O 1
ATOM 1062 N N . LYS A 1 130 ? -10.803 -7.876 10.146 1.00 95.56 130 LYS A N 1
ATOM 1063 C CA . LYS A 1 130 ? -11.295 -7.215 11.367 1.00 95.56 130 LYS A CA 1
ATOM 1064 C C . LYS A 1 130 ? -10.306 -7.263 12.530 1.00 95.56 130 LYS A C 1
ATOM 1066 O O . LYS A 1 130 ? -10.208 -6.303 13.285 1.00 95.56 130 LYS A O 1
ATOM 1071 N N . ALA A 1 131 ? -9.528 -8.342 12.643 1.00 95.12 131 ALA A N 1
ATOM 1072 C CA . ALA A 1 131 ? -8.501 -8.441 13.674 1.00 95.12 131 ALA A CA 1
ATOM 1073 C C . ALA A 1 131 ? -7.330 -7.497 13.366 1.00 95.12 131 ALA A C 1
ATOM 1075 O O . ALA A 1 131 ? -6.829 -6.822 14.258 1.00 95.12 131 ALA A O 1
ATOM 1076 N N . ILE A 1 132 ? -6.935 -7.413 12.092 1.00 96.69 132 ILE A N 1
ATOM 1077 C CA . ILE A 1 132 ? -5.852 -6.542 11.618 1.00 96.69 132 ILE A CA 1
ATOM 1078 C C . ILE A 1 132 ? -6.255 -5.062 11.712 1.00 96.69 132 ILE A C 1
ATOM 1080 O O . ILE A 1 132 ? -5.446 -4.238 12.129 1.00 96.69 132 ILE A O 1
ATOM 1084 N N . MET A 1 133 ? -7.514 -4.729 11.400 1.00 96.25 133 MET A N 1
ATOM 1085 C CA . MET A 1 133 ? -8.053 -3.366 11.479 1.00 96.25 133 MET A CA 1
ATOM 1086 C C . MET A 1 133 ? -7.806 -2.725 12.846 1.00 96.25 133 MET A C 1
ATOM 1088 O O . MET A 1 133 ? -7.428 -1.563 12.901 1.00 96.25 133 MET A O 1
ATOM 1092 N N . ARG A 1 134 ? -7.958 -3.473 13.948 1.00 95.00 134 ARG A N 1
ATOM 1093 C CA . ARG A 1 134 ? -7.730 -2.945 15.306 1.00 95.00 134 ARG A CA 1
ATOM 1094 C C . ARG A 1 134 ? -6.296 -2.450 15.509 1.00 95.00 134 ARG A C 1
ATOM 1096 O O . ARG A 1 134 ? -6.095 -1.431 16.160 1.00 95.00 134 ARG A O 1
ATOM 1103 N N . TYR A 1 135 ? -5.316 -3.128 14.911 1.00 95.19 135 TYR A N 1
ATOM 1104 C CA . TYR A 1 135 ? -3.916 -2.709 14.958 1.00 95.19 135 TYR A CA 1
ATOM 1105 C C . TYR A 1 135 ? -3.646 -1.501 14.060 1.00 95.19 135 TYR A C 1
ATOM 1107 O O . TYR A 1 135 ? -2.942 -0.592 14.486 1.00 95.19 135 TYR A O 1
ATOM 1115 N N . ILE A 1 136 ? -4.230 -1.459 12.856 1.00 96.00 136 ILE A N 1
ATOM 1116 C CA . ILE A 1 136 ? -4.109 -0.304 11.950 1.00 96.00 136 ILE A CA 1
ATOM 1117 C C . ILE A 1 136 ? -4.707 0.943 12.614 1.00 96.00 136 ILE A C 1
ATOM 1119 O O . ILE A 1 136 ? -4.014 1.943 12.765 1.00 96.00 136 ILE A O 1
ATOM 1123 N N . LEU A 1 137 ? -5.947 0.855 13.104 1.00 93.81 137 LEU A N 1
ATOM 1124 C CA . LEU A 1 137 ? -6.643 1.956 13.780 1.00 93.81 137 LEU A CA 1
ATOM 1125 C C . LEU A 1 137 ? -5.904 2.463 15.026 1.00 93.81 137 LEU A C 1
ATOM 1127 O O . LEU A 1 137 ? -6.092 3.606 15.427 1.00 93.81 137 LEU A O 1
ATOM 1131 N N . HIS A 1 138 ? -5.090 1.619 15.659 1.00 93.44 138 HIS A N 1
ATOM 1132 C CA . HIS A 1 138 ? -4.347 1.998 16.850 1.00 93.44 138 HIS A CA 1
ATOM 1133 C C . HIS A 1 138 ? -2.966 2.591 16.543 1.00 93.44 138 HIS A C 1
ATOM 1135 O O . HIS A 1 138 ? -2.595 3.599 17.137 1.00 93.44 138 HIS A O 1
ATOM 1141 N N . TYR A 1 139 ? -2.201 1.976 15.637 1.00 94.19 139 TYR A N 1
ATOM 1142 C CA . TYR A 1 139 ? -0.793 2.312 15.391 1.00 94.19 139 TYR A CA 1
ATOM 1143 C C . TYR A 1 139 ? -0.552 3.245 14.203 1.00 94.19 139 TYR A C 1
ATOM 1145 O O . TYR A 1 139 ? 0.598 3.550 13.899 1.00 94.19 139 TYR A O 1
ATOM 1153 N N . THR A 1 140 ? -1.600 3.670 13.505 1.00 92.19 140 THR A N 1
ATOM 1154 C CA . THR A 1 140 ? -1.466 4.535 12.329 1.00 92.19 140 THR A CA 1
ATOM 1155 C C . THR A 1 140 ? -2.452 5.688 12.392 1.00 92.19 140 THR A C 1
ATOM 1157 O O . THR A 1 140 ? -3.458 5.617 13.102 1.00 92.19 140 THR A O 1
ATOM 1160 N N . GLU A 1 141 ? -2.147 6.747 11.655 1.00 87.50 141 GLU A N 1
ATOM 1161 C CA . GLU A 1 141 ? -3.062 7.843 11.359 1.00 87.50 141 GLU A CA 1
ATOM 1162 C C . GLU A 1 141 ? -3.527 7.765 9.893 1.00 87.50 141 GLU A C 1
ATOM 1164 O O . GLU A 1 141 ? -2.834 7.190 9.044 1.00 87.50 141 GLU A O 1
ATOM 1169 N N . PRO A 1 142 ? -4.688 8.351 9.542 1.00 86.75 142 PRO A N 1
ATOM 1170 C CA . PRO A 1 142 ? -5.094 8.481 8.147 1.00 86.75 142 PRO A CA 1
ATOM 1171 C C . PRO A 1 142 ? -3.992 9.119 7.285 1.00 86.75 142 PRO A C 1
ATOM 1173 O O . PRO A 1 142 ? -3.490 10.199 7.594 1.00 86.75 142 PRO A O 1
ATOM 1176 N N . GLY A 1 143 ? -3.631 8.446 6.190 1.00 86.44 143 GLY A N 1
ATOM 1177 C CA . GLY A 1 143 ? -2.545 8.857 5.292 1.00 86.44 143 GLY A CA 1
ATOM 1178 C C . GLY A 1 143 ? -1.196 8.177 5.561 1.00 86.44 143 GLY A C 1
ATOM 1179 O O . GLY A 1 143 ? -0.287 8.309 4.744 1.00 86.44 143 GLY A O 1
ATOM 1180 N N . ASP A 1 144 ? -1.048 7.418 6.650 1.00 90.88 144 ASP A N 1
ATOM 1181 C CA . ASP A 1 144 ? 0.158 6.620 6.886 1.00 90.88 144 ASP A CA 1
ATOM 1182 C C . ASP A 1 144 ? 0.307 5.439 5.915 1.00 90.88 144 ASP A C 1
ATOM 1184 O O . ASP A 1 144 ? -0.659 4.876 5.394 1.00 90.88 144 ASP A O 1
ATOM 1188 N N . ILE A 1 145 ? 1.563 5.040 5.696 1.00 92.19 145 ILE A N 1
ATOM 1189 C CA . ILE A 1 145 ? 1.942 3.937 4.811 1.00 92.19 145 ILE A CA 1
ATOM 1190 C C . ILE A 1 145 ? 2.112 2.661 5.641 1.00 92.19 145 ILE A C 1
ATOM 1192 O O . ILE A 1 145 ? 2.943 2.599 6.547 1.00 92.19 145 ILE A O 1
ATOM 1196 N N . VAL A 1 146 ? 1.369 1.610 5.286 1.00 94.50 146 VAL A N 1
ATOM 1197 C CA . VAL A 1 146 ? 1.488 0.281 5.903 1.00 94.50 146 VAL A CA 1
ATOM 1198 C C . VAL A 1 146 ? 2.288 -0.646 4.992 1.00 94.50 146 VAL A C 1
ATOM 1200 O O . VAL A 1 146 ? 1.906 -0.890 3.849 1.00 94.50 146 VAL A O 1
ATOM 1203 N N . PHE A 1 147 ? 3.380 -1.207 5.514 1.00 94.75 147 PHE A N 1
ATOM 1204 C CA . PHE A 1 147 ? 4.179 -2.217 4.822 1.00 94.75 147 PHE A CA 1
ATOM 1205 C C . PHE A 1 147 ? 3.955 -3.607 5.424 1.00 94.75 147 PHE A C 1
ATOM 1207 O O . PHE A 1 147 ? 4.206 -3.832 6.606 1.00 94.75 147 PHE A O 1
ATOM 1214 N N . ASP A 1 148 ? 3.544 -4.556 4.583 1.00 96.44 148 ASP A N 1
ATOM 1215 C CA . ASP A 1 148 ? 3.404 -5.967 4.940 1.00 96.44 148 ASP A CA 1
ATOM 1216 C C . ASP A 1 148 ? 4.205 -6.847 3.970 1.00 96.44 148 ASP A C 1
ATOM 1218 O O . ASP A 1 148 ? 3.731 -7.244 2.903 1.00 96.44 148 ASP A O 1
ATOM 1222 N N . GLY A 1 149 ? 5.447 -7.158 4.351 1.00 94.06 149 GLY A N 1
ATOM 1223 C CA . GLY A 1 149 ? 6.343 -8.020 3.575 1.00 94.06 149 GLY A CA 1
ATOM 1224 C C . GLY A 1 149 ? 5.959 -9.506 3.570 1.00 94.06 149 GLY A C 1
ATOM 1225 O O . GLY A 1 149 ? 6.552 -10.280 2.821 1.00 94.06 149 GLY A O 1
ATOM 1226 N N . PHE A 1 150 ? 4.974 -9.919 4.379 1.00 93.94 150 PHE A N 1
ATOM 1227 C CA . PHE A 1 150 ? 4.502 -11.305 4.492 1.00 93.94 150 PHE A CA 1
ATOM 1228 C C . PHE A 1 150 ? 2.987 -11.396 4.280 1.00 93.94 150 PHE A C 1
ATOM 1230 O O . PHE A 1 150 ? 2.294 -12.181 4.929 1.00 93.94 150 PHE A O 1
ATOM 1237 N N . CYS A 1 151 ? 2.485 -10.622 3.317 1.00 93.19 151 CYS A N 1
ATOM 1238 C CA . CYS A 1 151 ? 1.062 -10.348 3.147 1.00 93.19 151 CYS A CA 1
ATOM 1239 C C . CYS A 1 151 ? 0.184 -11.582 2.894 1.00 93.19 151 CYS A C 1
ATOM 1241 O O . CYS A 1 151 ? -1.016 -11.547 3.175 1.00 93.19 151 CYS A O 1
ATOM 1243 N N . GLY A 1 152 ? 0.753 -12.679 2.379 1.00 93.44 152 GLY A N 1
ATOM 1244 C CA . GLY A 1 152 ? 0.066 -13.951 2.162 1.00 93.44 152 GLY A CA 1
ATOM 1245 C C . GLY A 1 152 ? -1.197 -13.784 1.319 1.00 93.44 152 GLY A C 1
ATOM 1246 O O . GLY A 1 152 ? -1.144 -13.682 0.101 1.00 93.44 152 GLY A O 1
ATOM 1247 N N . THR A 1 153 ? -2.351 -13.760 1.978 1.00 93.19 153 THR A N 1
ATOM 1248 C CA . THR A 1 153 ? -3.660 -13.551 1.345 1.00 93.19 153 THR A CA 1
ATOM 1249 C C . THR A 1 153 ? -4.016 -12.093 1.067 1.00 93.19 153 THR A C 1
ATOM 1251 O O . THR A 1 153 ? -5.102 -11.842 0.564 1.00 93.19 153 THR A O 1
ATOM 1254 N N . GLY A 1 154 ? -3.174 -11.139 1.463 1.00 94.94 154 GLY A N 1
ATOM 1255 C CA . GLY A 1 154 ? -3.425 -9.705 1.307 1.00 94.94 154 GLY A CA 1
ATOM 1256 C C . GLY A 1 154 ? -4.428 -9.121 2.307 1.00 94.94 154 GLY A C 1
ATOM 1257 O O . GLY A 1 154 ? -4.945 -8.031 2.085 1.00 94.94 154 GLY A O 1
ATOM 1258 N N . MET A 1 155 ? -4.713 -9.808 3.422 1.00 96.62 155 MET A N 1
ATOM 1259 C CA . MET A 1 155 ? -5.748 -9.364 4.374 1.00 96.62 155 MET A CA 1
ATOM 1260 C C . MET A 1 155 ? -5.398 -8.047 5.074 1.00 96.62 155 MET A C 1
ATOM 1262 O O . MET A 1 155 ? -6.311 -7.349 5.500 1.00 96.62 155 MET A O 1
ATOM 1266 N N . THR A 1 156 ? -4.116 -7.680 5.146 1.00 97.75 156 THR A N 1
ATOM 1267 C CA . THR A 1 156 ? -3.677 -6.356 5.612 1.00 97.75 156 THR A CA 1
ATOM 1268 C C . THR A 1 156 ? -4.118 -5.246 4.662 1.00 97.75 156 THR A C 1
ATOM 1270 O O . THR A 1 156 ? -4.624 -4.231 5.125 1.00 97.75 156 THR A O 1
ATOM 1273 N N . GLY A 1 157 ? -4.020 -5.456 3.344 1.00 95.94 157 GLY A N 1
ATOM 1274 C CA . GLY A 1 157 ? -4.520 -4.500 2.350 1.00 95.94 157 GLY A CA 1
ATOM 1275 C C . GLY A 1 157 ? -6.039 -4.344 2.427 1.00 95.94 157 GLY A C 1
ATOM 1276 O O . GLY A 1 157 ? -6.551 -3.229 2.458 1.00 95.94 157 GLY A O 1
ATOM 1277 N N . VAL A 1 158 ? -6.758 -5.462 2.577 1.00 96.75 158 VAL A N 1
ATOM 1278 C CA . VAL A 1 158 ? -8.210 -5.438 2.811 1.00 96.75 158 VAL A CA 1
ATOM 1279 C C . VAL A 1 158 ? -8.547 -4.693 4.104 1.00 96.75 158 VAL A C 1
ATOM 1281 O O . VAL A 1 158 ? -9.431 -3.845 4.106 1.00 96.75 158 VAL A O 1
ATOM 1284 N N . ALA A 1 159 ? -7.842 -4.972 5.203 1.00 97.62 159 ALA A N 1
ATOM 1285 C CA . ALA A 1 159 ? -8.050 -4.289 6.476 1.00 97.62 159 ALA A CA 1
ATOM 1286 C C . ALA A 1 159 ? -7.815 -2.777 6.360 1.00 97.62 159 ALA A C 1
ATOM 1288 O O . ALA A 1 159 ? -8.648 -2.014 6.834 1.00 97.62 159 ALA A O 1
ATOM 1289 N N . ALA A 1 160 ? -6.742 -2.354 5.685 1.00 96.31 160 ALA A N 1
ATOM 1290 C CA . ALA A 1 160 ? -6.443 -0.943 5.454 1.00 96.31 160 ALA A CA 1
ATOM 1291 C C . ALA A 1 160 ? -7.572 -0.238 4.686 1.00 96.31 160 ALA A C 1
ATOM 1293 O O . ALA A 1 160 ? -8.016 0.831 5.095 1.00 96.31 160 ALA A O 1
ATOM 1294 N N . GLN A 1 161 ? -8.104 -0.866 3.631 1.00 95.31 161 GLN A N 1
ATOM 1295 C CA . GLN A 1 161 ? -9.248 -0.321 2.897 1.00 95.31 161 GLN A CA 1
ATOM 1296 C C . GLN A 1 161 ? -10.510 -0.256 3.770 1.00 95.31 161 GLN A C 1
ATOM 1298 O O . GLN A 1 161 ? -11.220 0.748 3.763 1.00 95.31 161 GLN A O 1
ATOM 1303 N N . MET A 1 162 ? -10.778 -1.299 4.560 1.00 96.12 162 MET A N 1
ATOM 1304 C CA . MET A 1 162 ? -11.939 -1.347 5.454 1.00 96.12 162 MET A CA 1
ATOM 1305 C C . MET A 1 162 ? -11.844 -0.349 6.618 1.00 96.12 162 MET A C 1
ATOM 1307 O O . MET A 1 162 ? -12.880 0.070 7.127 1.00 96.12 162 MET A O 1
ATOM 1311 N N . CYS A 1 163 ? -10.645 0.079 7.032 1.00 95.50 163 CYS A N 1
ATOM 1312 C CA . CYS A 1 163 ? -10.474 1.166 8.006 1.00 95.50 163 CYS A CA 1
ATOM 1313 C C . CYS A 1 163 ? -11.021 2.512 7.497 1.00 95.50 163 CYS A C 1
ATOM 1315 O O . CYS A 1 163 ? -11.346 3.370 8.313 1.00 95.50 163 CYS A O 1
ATOM 1317 N N . GLY A 1 164 ? -11.162 2.689 6.178 1.00 92.12 164 GLY A N 1
ATOM 1318 C CA . GLY A 1 164 ? -11.834 3.843 5.574 1.00 92.12 164 GLY A CA 1
ATOM 1319 C C . GLY A 1 164 ? -13.360 3.709 5.479 1.00 92.12 164 GLY A C 1
ATOM 1320 O O . GLY A 1 164 ? -14.038 4.689 5.171 1.00 92.12 164 GLY A O 1
ATOM 1321 N N . ASP A 1 165 ? -13.927 2.526 5.744 1.00 94.62 165 ASP A N 1
ATOM 1322 C CA . ASP A 1 165 ? -15.375 2.315 5.718 1.00 94.62 165 ASP A CA 1
ATOM 1323 C C . ASP A 1 165 ? -15.994 2.541 7.102 1.00 94.62 165 ASP A C 1
ATOM 1325 O O . ASP A 1 165 ? -15.860 1.728 8.021 1.00 94.62 165 ASP A O 1
ATOM 1329 N N . ARG A 1 166 ? -16.747 3.639 7.229 1.00 93.81 166 ARG A N 1
ATOM 1330 C CA . ARG A 1 166 ? -17.394 4.046 8.485 1.00 93.81 166 ARG A CA 1
ATOM 1331 C C . ARG A 1 166 ? -18.208 2.925 9.128 1.00 93.81 166 ARG A C 1
ATOM 1333 O O . ARG A 1 166 ? -18.072 2.687 10.323 1.00 93.81 166 ARG A O 1
ATOM 1340 N N . LYS A 1 167 ? -19.052 2.238 8.353 1.00 94.75 167 LYS A N 1
ATOM 1341 C CA . LYS A 1 167 ? -19.957 1.208 8.891 1.00 94.75 167 LYS A CA 1
ATOM 1342 C C . LYS A 1 167 ? -19.179 0.016 9.432 1.00 94.75 167 LYS A C 1
ATOM 1344 O O . LYS A 1 167 ? -19.550 -0.552 10.457 1.00 94.75 167 LYS A O 1
ATOM 1349 N N . THR A 1 168 ? -18.107 -0.367 8.748 1.00 94.31 168 THR A N 1
ATOM 1350 C CA . THR A 1 168 ? -17.249 -1.470 9.165 1.00 94.31 168 THR A CA 1
ATOM 1351 C C . THR A 1 168 ? -16.495 -1.105 10.437 1.00 94.31 168 THR A C 1
ATOM 1353 O O . THR A 1 168 ? -16.494 -1.906 11.370 1.00 94.31 168 THR A O 1
ATOM 1356 N N . VAL A 1 169 ? -15.946 0.110 10.533 1.00 94.31 169 VAL A N 1
ATOM 1357 C CA . VAL A 1 169 ? -15.306 0.615 11.760 1.00 94.31 169 VAL A CA 1
ATOM 1358 C C . VAL A 1 169 ? -16.291 0.654 12.936 1.00 94.31 169 VAL A C 1
ATOM 1360 O O . VAL A 1 169 ? -15.987 0.120 14.003 1.00 94.31 169 VAL A O 1
ATOM 1363 N N . GLU A 1 170 ? -17.500 1.188 12.734 1.00 93.75 170 GLU A N 1
ATOM 1364 C CA . GLU A 1 170 ? -18.560 1.209 13.756 1.00 93.75 170 GLU A CA 1
ATOM 1365 C C . GLU A 1 170 ? -18.952 -0.211 14.206 1.00 93.75 170 GLU A C 1
ATOM 1367 O O . GLU A 1 170 ? -19.173 -0.458 15.391 1.00 93.75 170 GLU A O 1
ATOM 1372 N N . SER A 1 171 ? -18.962 -1.190 13.292 1.00 92.56 171 SER A N 1
ATOM 1373 C CA . SER A 1 171 ? -19.263 -2.592 13.623 1.00 92.56 171 SER A CA 1
ATOM 1374 C C . SER A 1 171 ? -18.227 -3.264 14.536 1.00 92.56 171 SER A C 1
ATOM 1376 O O . SER A 1 171 ? -18.529 -4.295 15.138 1.00 92.56 171 SER A O 1
ATOM 1378 N N . LEU A 1 172 ? -17.022 -2.692 14.654 1.00 91.25 172 LEU A N 1
ATOM 1379 C CA . LEU A 1 172 ? -15.967 -3.164 15.556 1.00 91.25 172 LEU A CA 1
ATOM 1380 C C . LEU A 1 172 ? -16.070 -2.585 16.977 1.00 91.25 172 LEU A C 1
ATOM 1382 O O . LEU A 1 172 ? -15.266 -2.983 17.828 1.00 91.25 172 LEU A O 1
ATOM 1386 N N . GLY A 1 173 ? -17.026 -1.678 17.218 1.00 91.19 173 GLY A N 1
ATOM 1387 C CA . GLY A 1 173 ? -17.252 -0.998 18.500 1.00 91.19 173 GLY A CA 1
ATOM 1388 C C . GLY A 1 173 ? -16.705 0.432 18.571 1.00 91.19 173 GLY A C 1
ATOM 1389 O O . GLY A 1 173 ? -16.909 1.113 19.567 1.00 91.19 173 GLY A O 1
ATOM 1390 N N . TYR A 1 174 ? -16.040 0.926 17.525 1.00 90.38 174 TYR A N 1
ATOM 1391 C CA . TYR A 1 174 ? -15.525 2.297 17.518 1.00 90.38 174 TYR A CA 1
ATOM 1392 C C . TYR A 1 174 ? -16.644 3.302 17.254 1.00 90.38 174 TYR A C 1
ATOM 1394 O O . TYR A 1 174 ? -17.558 3.052 16.465 1.00 90.38 174 TYR A O 1
ATOM 1402 N N . ARG A 1 175 ? -16.533 4.489 17.849 1.00 91.06 175 ARG A N 1
ATOM 1403 C CA . ARG A 1 175 ? -17.406 5.613 17.510 1.00 91.06 175 ARG A CA 1
ATOM 1404 C C . ARG A 1 175 ? -16.742 6.456 16.430 1.00 91.06 175 ARG A C 1
ATOM 1406 O O . ARG A 1 175 ? -15.616 6.903 16.609 1.00 91.06 175 ARG A O 1
ATOM 1413 N N . VAL A 1 176 ? -17.454 6.706 15.335 1.00 91.00 176 VAL A N 1
ATOM 1414 C CA . VAL A 1 176 ? -16.982 7.577 14.250 1.00 91.00 176 VAL A CA 1
ATOM 1415 C C . VAL A 1 176 ? -17.815 8.855 14.241 1.00 91.00 176 VAL A C 1
ATOM 1417 O O . VAL A 1 176 ? -19.042 8.803 14.130 1.00 91.00 176 VAL A O 1
ATOM 1420 N N . GLU A 1 177 ? -17.165 10.006 14.375 1.00 89.88 177 GLU A N 1
ATOM 1421 C CA . GLU A 1 177 ? -17.807 11.325 14.359 1.00 89.88 177 GLU A CA 1
ATOM 1422 C C . GLU A 1 177 ? -18.264 11.728 12.945 1.00 89.88 177 GLU A C 1
ATOM 1424 O O . GLU A 1 177 ? -18.049 11.023 11.954 1.00 89.88 177 GLU A O 1
ATOM 1429 N N . SER A 1 178 ? -18.979 12.850 12.809 1.00 89.81 178 SER A N 1
ATOM 1430 C CA . SER A 1 178 ? -19.446 13.312 11.490 1.00 89.81 178 SER A CA 1
ATOM 1431 C C . SER A 1 178 ? -18.315 13.753 10.558 1.00 89.81 178 SER A C 1
ATOM 1433 O O . SER A 1 178 ? -18.500 13.708 9.347 1.00 89.81 178 SER A O 1
ATOM 1435 N N . ASP A 1 179 ? -17.174 14.163 11.113 1.00 84.75 179 ASP A N 1
ATOM 1436 C CA . ASP A 1 179 ? -15.973 14.576 10.376 1.00 84.75 179 ASP A CA 1
ATOM 1437 C C . ASP A 1 179 ? -15.011 13.415 10.058 1.00 84.75 179 ASP A C 1
ATOM 1439 O O . ASP A 1 179 ? -13.982 13.633 9.427 1.00 84.75 179 ASP A O 1
ATOM 1443 N N . GLY A 1 180 ? -15.356 12.184 10.457 1.00 84.19 180 GLY A N 1
ATOM 1444 C CA . GLY A 1 180 ? -14.535 10.991 10.244 1.00 84.19 180 GLY A CA 1
ATOM 1445 C C . GLY A 1 180 ? -13.570 10.667 11.385 1.00 84.19 180 GLY A C 1
ATOM 1446 O O . GLY A 1 180 ? -12.909 9.633 11.322 1.00 84.19 180 GLY A O 1
ATOM 1447 N N . THR A 1 181 ? -13.516 11.481 12.445 1.00 86.56 181 THR A N 1
ATOM 1448 C CA . THR A 1 181 ? -12.694 11.186 13.626 1.00 86.56 181 THR A CA 1
ATOM 1449 C C . THR A 1 181 ? -13.145 9.879 14.278 1.00 86.56 181 THR A C 1
ATOM 1451 O O . THR A 1 181 ? -14.322 9.714 14.606 1.00 86.56 181 THR A O 1
ATOM 1454 N N . ILE A 1 182 ? -12.207 8.952 14.480 1.00 87.94 182 ILE A N 1
ATOM 1455 C CA . ILE A 1 182 ? -12.455 7.659 15.123 1.00 87.94 182 ILE A CA 1
ATOM 1456 C C . ILE A 1 182 ? -12.067 7.778 16.594 1.00 87.94 182 ILE A C 1
ATOM 1458 O O . ILE A 1 182 ? -10.902 7.973 16.932 1.00 87.94 182 ILE A O 1
ATOM 1462 N N . LEU A 1 183 ? -13.052 7.653 17.475 1.00 82.69 183 LEU A N 1
ATOM 1463 C CA . LEU A 1 183 ? -12.855 7.632 18.916 1.00 82.69 183 LEU A CA 1
ATOM 1464 C C . LEU A 1 183 ? -12.752 6.177 19.372 1.00 82.69 183 LEU A C 1
ATOM 1466 O O . LEU A 1 183 ? -13.645 5.360 19.121 1.00 82.69 183 LEU A O 1
ATOM 1470 N N . GLN A 1 184 ? -11.639 5.854 20.026 1.00 70.75 184 GLN A N 1
ATOM 1471 C CA . GLN A 1 184 ? -11.437 4.557 20.658 1.00 70.75 184 GLN A CA 1
ATOM 1472 C C . GLN A 1 184 ? -12.399 4.429 21.851 1.00 70.75 184 GLN A C 1
ATOM 1474 O O . GLN A 1 184 ? -12.583 5.393 22.594 1.00 70.75 184 GLN A O 1
ATOM 1479 N N . GLU A 1 185 ? -13.025 3.263 22.037 1.00 58.62 185 GLU A N 1
ATOM 1480 C CA . GLU A 1 185 ? -13.691 2.970 23.312 1.00 58.62 185 GLU A CA 1
ATOM 1481 C C . GLU A 1 185 ? -12.640 3.022 24.430 1.00 58.62 185 GLU A C 1
ATOM 1483 O O . GLU A 1 185 ? -11.596 2.370 24.337 1.00 58.62 185 GLU A O 1
ATOM 1488 N N . GLU A 1 186 ? -12.905 3.804 25.480 1.00 49.50 186 GLU A N 1
ATOM 1489 C CA . GLU A 1 186 ? -12.238 3.598 26.764 1.00 49.50 186 GLU A CA 1
ATOM 1490 C C . GLU A 1 186 ? -12.659 2.207 27.257 1.00 49.50 186 GLU A C 1
ATOM 1492 O O . GLU A 1 186 ? -13.846 1.958 27.472 1.00 49.50 186 GLU A O 1
ATOM 1497 N N . ILE A 1 187 ? -11.693 1.291 27.347 1.00 48.03 187 ILE A N 1
ATOM 1498 C CA . ILE A 1 187 ? -11.880 -0.069 27.875 1.00 48.03 187 ILE A CA 1
ATOM 1499 C C . ILE A 1 187 ? -12.156 -0.013 29.376 1.00 48.03 187 ILE A C 1
ATOM 1501 O O . ILE A 1 187 ? -11.406 0.706 30.077 1.00 48.03 187 ILE A O 1
#

Radius of gyration: 19.96 Å; Cα contacts (8 Å, |Δi|>4): 155; chains: 1; bounding box: 43×45×54 Å

pLDDT: mean 87.15, std 16.89, range [25.47, 97.94]